Protein AF-A0AA88YFX1-F1 (afdb_monomer)

InterPro domains:
  IPR001715 Calponin homology domain [PF00307] (26-74)
  IPR001715 Calponin homology domain [PF00307] (91-192)
  IPR001715 Calponin homology domain [PS50021] (1-75)
  IPR001715 Calponin homology domain [PS50021] (88-196)
  IPR001715 Calponin homology domain [SM00033] (90-194)
  IPR036872 CH domain superfamily [G3DSA:1.10.418.10] (5-79)
  IPR036872 CH domain superfamily [G3DSA:1.10.418.10] (80-193)
  IPR036872 CH domain superfamily [SSF47576] (25-192)
  IPR039959 Fimbrin/Plastin [PTHR19961] (21-200)

Radius of gyration: 24.98 Å; Cα contacts (8 Å, |Δi|>4): 213; chains: 1; bounding box: 49×77×66 Å

Organism: Pinctada imbricata (NCBI:txid66713)

Structure (mmCIF, N/CA/C/O backbone):
data_AF-A0AA88YFX1-F1
#
_entry.id   AF-A0AA88YFX1-F1
#
loop_
_atom_site.group_PDB
_atom_site.id
_atom_site.type_symbol
_atom_site.label_atom_id
_atom_site.label_alt_id
_atom_site.label_comp_id
_atom_site.label_asym_id
_atom_site.label_entity_id
_atom_site.label_seq_id
_atom_site.pdbx_PDB_ins_code
_atom_site.Cartn_x
_atom_site.Cartn_y
_atom_site.Cartn_z
_atom_site.occupancy
_atom_site.B_iso_or_equiv
_atom_site.auth_seq_id
_atom_site.auth_comp_id
_atom_site.auth_asym_id
_atom_site.auth_atom_id
_atom_site.pdbx_PDB_model_num
ATOM 1 N N . MET A 1 1 ? 2.192 -64.267 -23.626 1.00 27.28 1 MET A N 1
ATOM 2 C CA . MET A 1 1 ? 3.666 -64.327 -23.764 1.00 27.28 1 MET A CA 1
ATOM 3 C C . MET A 1 1 ? 4.033 -63.807 -25.154 1.00 27.28 1 MET A C 1
ATOM 5 O O . MET A 1 1 ? 3.262 -64.052 -26.071 1.00 27.28 1 MET A O 1
ATOM 9 N N . PRO A 1 2 ? 5.076 -62.974 -25.271 1.00 38.72 2 PRO A N 1
ATOM 10 C CA . PRO A 1 2 ? 5.065 -61.702 -26.011 1.00 38.72 2 PRO A CA 1
ATOM 11 C C . PRO A 1 2 ? 5.736 -61.790 -27.393 1.00 38.72 2 PRO A C 1
ATOM 13 O O . PRO A 1 2 ? 6.403 -62.785 -27.663 1.00 38.72 2 PRO A O 1
ATOM 16 N N . LYS A 1 3 ? 5.640 -60.724 -28.210 1.00 33.94 3 LYS A N 1
ATOM 17 C CA . LYS A 1 3 ? 6.803 -60.074 -28.863 1.00 33.94 3 LYS A CA 1
ATOM 18 C C . LYS A 1 3 ? 6.419 -58.833 -29.692 1.00 33.94 3 LYS A C 1
ATOM 20 O O . LYS A 1 3 ? 5.721 -58.915 -30.690 1.00 33.94 3 LYS A O 1
ATOM 25 N N . HIS A 1 4 ? 6.957 -57.714 -29.213 1.00 34.50 4 HIS A N 1
ATOM 26 C CA . HIS A 1 4 ? 7.489 -56.551 -29.925 1.00 34.50 4 HIS A CA 1
ATOM 27 C C . HIS A 1 4 ? 6.632 -55.746 -30.913 1.00 34.50 4 HIS A C 1
ATOM 29 O O . HIS A 1 4 ? 6.518 -56.030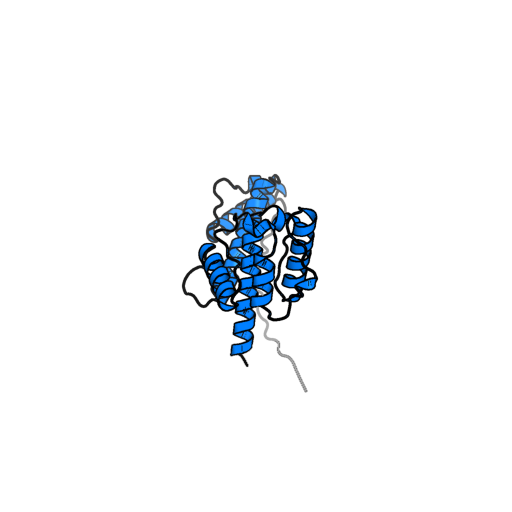 -32.099 1.00 34.50 4 HIS A O 1
ATOM 35 N N . CYS A 1 5 ? 6.192 -54.605 -30.379 1.00 35.34 5 CYS A N 1
ATOM 36 C CA . CYS A 1 5 ? 6.044 -53.333 -31.067 1.00 35.34 5 CYS A CA 1
ATOM 37 C C . CYS A 1 5 ? 7.408 -52.854 -31.606 1.00 35.34 5 CYS A C 1
ATOM 39 O O . CYS A 1 5 ? 8.279 -52.474 -30.826 1.00 35.34 5 CYS A O 1
ATOM 41 N N . GLU A 1 6 ? 7.568 -52.838 -32.928 1.00 33.62 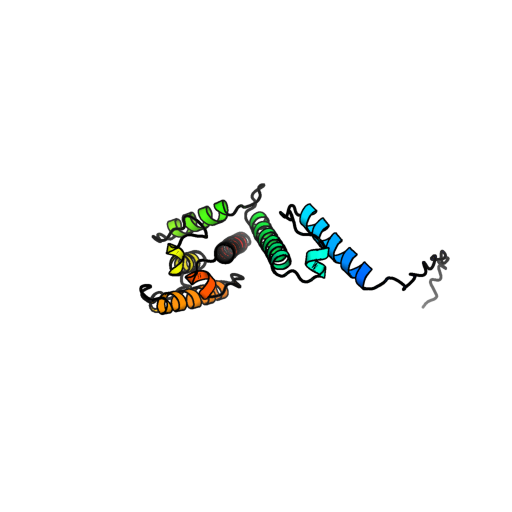6 GLU A N 1
ATOM 42 C CA . GLU A 1 6 ? 8.573 -52.037 -33.633 1.00 33.62 6 GLU A CA 1
ATOM 43 C C . GLU A 1 6 ? 7.881 -51.298 -34.783 1.00 33.62 6 GLU A C 1
ATOM 45 O O . GLU A 1 6 ? 7.814 -51.773 -35.912 1.00 33.62 6 GLU A O 1
ATOM 50 N N . THR A 1 7 ? 7.336 -50.111 -34.508 1.00 39.34 7 THR A N 1
ATOM 51 C CA . THR A 1 7 ? 7.030 -49.148 -35.576 1.00 39.34 7 THR A CA 1
ATOM 52 C C . THR A 1 7 ? 8.144 -48.113 -35.611 1.00 39.34 7 THR A C 1
ATOM 54 O O . THR A 1 7 ? 8.193 -47.171 -34.820 1.00 39.34 7 THR A O 1
ATOM 57 N N . ARG A 1 8 ? 9.073 -48.348 -36.537 1.00 30.69 8 ARG A N 1
ATOM 58 C CA . ARG A 1 8 ? 10.201 -47.500 -36.919 1.00 30.69 8 ARG A CA 1
ATOM 59 C C . ARG A 1 8 ? 9.681 -46.122 -37.365 1.00 30.69 8 ARG A C 1
ATOM 61 O O . ARG A 1 8 ? 9.301 -45.947 -38.518 1.00 30.69 8 ARG A O 1
ATOM 68 N N . ARG A 1 9 ? 9.657 -45.132 -36.462 1.00 34.47 9 ARG A N 1
ATOM 69 C CA . ARG A 1 9 ? 9.513 -43.714 -36.838 1.00 34.47 9 ARG A CA 1
ATOM 70 C C . ARG A 1 9 ? 10.828 -43.247 -37.458 1.00 34.47 9 ARG A C 1
ATOM 72 O O . ARG A 1 9 ? 11.862 -43.215 -36.797 1.00 34.47 9 ARG A O 1
ATOM 79 N N . SER A 1 10 ? 10.769 -42.912 -38.739 1.00 34.22 10 SER A N 1
ATOM 80 C CA . SER A 1 10 ? 11.815 -42.215 -39.479 1.00 34.22 10 SER A CA 1
ATOM 81 C C . SER A 1 10 ? 12.204 -40.925 -38.755 1.00 34.22 10 SER A C 1
ATOM 83 O O . SER A 1 10 ? 11.361 -40.056 -38.529 1.00 34.22 10 SER A O 1
ATOM 85 N N . MET A 1 11 ? 13.482 -40.811 -38.397 1.00 31.98 11 MET A N 1
ATOM 86 C CA . MET A 1 11 ? 14.084 -39.575 -37.909 1.00 31.98 11 MET A CA 1
ATOM 87 C C . MET A 1 11 ? 14.014 -38.529 -39.027 1.00 31.98 11 MET A C 1
ATOM 89 O O . MET A 1 11 ? 14.737 -38.639 -40.015 1.00 31.98 11 MET A O 1
ATOM 93 N N . SER A 1 12 ? 13.159 -37.513 -38.888 1.00 38.59 12 SER A N 1
ATOM 94 C CA . SER A 1 12 ? 13.347 -36.284 -39.655 1.00 38.59 12 SER A CA 1
ATOM 95 C C . SER A 1 12 ? 14.558 -35.575 -39.067 1.00 38.59 12 SER A C 1
ATOM 97 O O . SER A 1 12 ? 14.568 -35.217 -37.888 1.00 38.59 12 SER A O 1
ATOM 99 N N . SER A 1 13 ? 15.580 -35.422 -39.899 1.00 35.28 13 SER A N 1
ATOM 100 C CA . SER A 1 13 ? 16.776 -34.616 -39.698 1.00 35.28 13 SER A CA 1
ATOM 101 C C . SER A 1 13 ? 16.453 -33.286 -39.017 1.00 35.28 13 SER A C 1
ATOM 103 O O . SER A 1 13 ? 16.036 -32.326 -39.663 1.00 35.28 13 SER A O 1
ATOM 105 N N . GLY A 1 14 ? 16.648 -33.233 -37.699 1.00 34.72 14 GLY A N 1
ATOM 106 C CA . GLY A 1 14 ? 16.705 -31.980 -36.970 1.00 34.72 14 GLY A CA 1
ATOM 107 C C . GLY A 1 14 ? 17.933 -31.227 -37.450 1.00 34.72 14 GLY A C 1
ATOM 108 O O . GLY A 1 14 ? 19.063 -31.655 -37.207 1.00 34.72 14 GLY A O 1
ATOM 109 N N . THR A 1 15 ? 17.712 -30.125 -38.158 1.00 33.94 15 THR A N 1
ATOM 110 C CA . THR A 1 15 ? 18.734 -29.126 -38.437 1.00 33.94 15 THR A CA 1
ATOM 111 C C . THR A 1 15 ? 19.324 -28.717 -37.094 1.00 33.94 15 THR A C 1
ATOM 113 O O . THR A 1 15 ? 18.683 -28.013 -36.314 1.00 33.94 15 THR A O 1
ATOM 116 N N . LYS A 1 16 ? 20.530 -29.202 -36.780 1.00 39.84 16 LYS A N 1
ATOM 117 C CA . LYS A 1 16 ? 21.325 -28.666 -35.680 1.00 39.84 16 LYS A CA 1
ATOM 118 C C . LYS A 1 16 ? 21.637 -27.223 -36.060 1.00 39.84 16 LYS A C 1
ATOM 120 O O . LYS A 1 16 ? 22.621 -26.968 -36.746 1.00 39.84 16 LYS A O 1
ATOM 125 N N . GLN A 1 17 ? 20.781 -26.283 -35.663 1.00 39.06 17 GLN A N 1
ATOM 126 C CA . GLN A 1 17 ? 21.186 -24.890 -35.580 1.00 39.06 17 GLN A CA 1
ATOM 127 C C . GLN A 1 17 ? 22.294 -24.851 -34.535 1.00 39.06 17 GLN A C 1
ATOM 129 O O . GLN A 1 17 ? 22.068 -24.937 -33.330 1.00 39.06 17 GLN A O 1
ATOM 134 N N . SER A 1 18 ? 23.524 -24.821 -35.033 1.00 37.69 18 SER A N 1
ATOM 135 C CA . SER A 1 18 ? 24.701 -24.458 -34.273 1.00 37.69 18 SER A CA 1
ATOM 136 C C . SER A 1 18 ? 24.455 -23.065 -33.701 1.00 37.69 18 SER A C 1
ATOM 138 O O . SER A 1 18 ? 24.571 -22.068 -34.412 1.00 37.69 18 SER A O 1
ATOM 140 N N . ILE A 1 19 ? 24.068 -22.993 -32.428 1.00 51.47 19 ILE A N 1
ATOM 141 C CA . ILE A 1 19 ? 24.055 -21.737 -31.685 1.00 51.47 19 ILE A CA 1
ATOM 142 C C . ILE A 1 19 ? 25.518 -21.308 -31.586 1.00 51.47 19 ILE A C 1
ATOM 144 O O . ILE A 1 19 ? 26.297 -21.874 -30.818 1.00 51.47 19 ILE A O 1
ATOM 148 N N . SER A 1 20 ? 25.896 -20.351 -32.429 1.00 45.06 20 SER A N 1
ATOM 149 C CA . SER A 1 20 ? 27.166 -19.640 -32.358 1.00 45.06 20 SER A CA 1
ATOM 150 C C . SER A 1 20 ? 27.259 -18.958 -30.994 1.00 45.06 20 SER A C 1
ATOM 152 O O . SER A 1 20 ? 26.734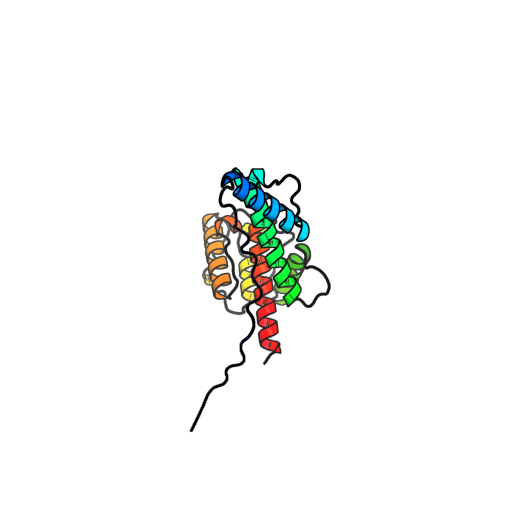 -17.862 -30.807 1.00 45.06 20 SER A O 1
ATOM 154 N N . LYS A 1 21 ? 27.916 -19.604 -30.026 1.00 57.72 21 LYS A N 1
ATOM 155 C CA . LYS A 1 21 ? 28.297 -18.987 -28.751 1.00 57.72 21 LYS A CA 1
ATOM 156 C C . LYS A 1 21 ? 29.477 -18.045 -28.988 1.00 57.72 21 LYS A C 1
ATOM 158 O O . LYS A 1 21 ? 30.613 -18.375 -28.672 1.00 57.72 21 LYS A O 1
ATOM 163 N N . ASN A 1 22 ? 29.203 -16.901 -29.601 1.00 57.81 22 ASN A N 1
ATOM 164 C CA . ASN A 1 22 ? 30.130 -15.774 -29.635 1.00 57.81 22 ASN A CA 1
ATOM 165 C C . ASN A 1 22 ? 29.358 -14.454 -29.555 1.00 57.81 22 ASN A C 1
ATOM 167 O O . ASN A 1 22 ? 29.504 -13.558 -30.384 1.00 57.81 22 ASN A O 1
ATOM 171 N N . THR A 1 23 ? 28.453 -14.369 -28.590 1.00 62.56 23 THR A N 1
ATOM 172 C CA . THR A 1 23 ? 27.783 -13.130 -28.215 1.00 62.56 23 THR A CA 1
ATOM 173 C C . THR A 1 23 ? 28.547 -12.518 -27.051 1.00 62.56 23 THR A C 1
ATOM 175 O O . THR A 1 23 ? 28.790 -13.166 -26.037 1.00 62.56 23 THR A O 1
ATOM 178 N N . ASN A 1 24 ? 28.975 -11.265 -27.216 1.00 81.62 24 ASN A N 1
ATOM 179 C CA . ASN A 1 24 ? 29.567 -10.494 -26.130 1.00 81.62 24 ASN A CA 1
ATOM 180 C C . ASN A 1 24 ? 28.544 -10.433 -24.972 1.00 81.62 24 ASN A C 1
ATOM 182 O O . ASN A 1 24 ? 27.422 -9.978 -25.217 1.00 81.62 24 ASN A O 1
ATOM 186 N N . PRO A 1 25 ? 28.890 -10.865 -23.744 1.00 83.25 25 PRO A N 1
ATOM 187 C CA . PRO A 1 25 ? 27.953 -10.916 -22.617 1.00 83.25 25 PRO A CA 1
ATOM 188 C C . PRO A 1 25 ? 27.297 -9.559 -22.331 1.00 83.25 25 PRO A C 1
ATOM 190 O O . PRO A 1 25 ? 26.127 -9.504 -21.965 1.00 83.25 25 PRO A O 1
ATOM 193 N N . VAL A 1 26 ? 27.999 -8.452 -22.594 1.00 86.25 26 VAL A N 1
ATOM 194 C CA . VAL A 1 26 ? 27.450 -7.094 -22.455 1.00 86.25 26 VAL A CA 1
ATOM 195 C C . VAL A 1 26 ? 26.275 -6.867 -23.411 1.00 86.25 26 VAL A C 1
ATOM 197 O O . VAL A 1 26 ? 25.256 -6.302 -23.028 1.00 86.25 26 VAL A O 1
ATOM 200 N N . VAL A 1 27 ? 26.366 -7.365 -24.647 1.00 88.75 27 VAL A N 1
ATOM 201 C CA . VAL A 1 27 ? 25.297 -7.225 -25.650 1.00 88.75 27 VAL A CA 1
ATOM 202 C C . VAL A 1 27 ? 24.051 -8.017 -25.245 1.00 88.75 27 VAL A C 1
ATOM 204 O O . VAL A 1 27 ? 22.933 -7.579 -25.511 1.00 88.75 27 VAL A O 1
ATOM 207 N N . GLU A 1 28 ? 24.218 -9.172 -24.599 1.00 92.25 28 GLU A N 1
ATOM 208 C CA . GLU A 1 28 ? 23.091 -9.960 -24.084 1.00 92.25 28 GLU A CA 1
ATOM 209 C C . GLU A 1 28 ? 22.400 -9.261 -22.910 1.00 9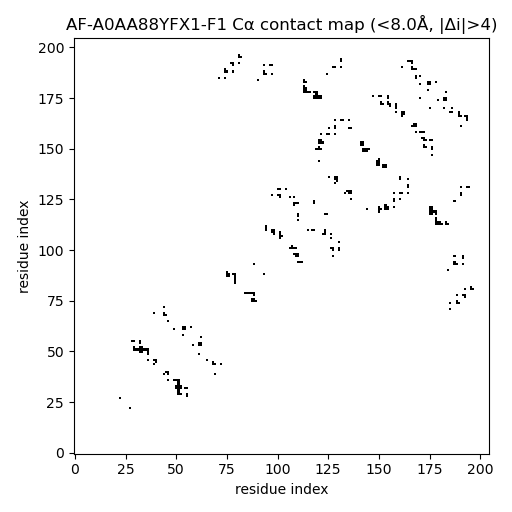2.25 28 GLU A C 1
ATOM 211 O O . GLU A 1 28 ? 21.172 -9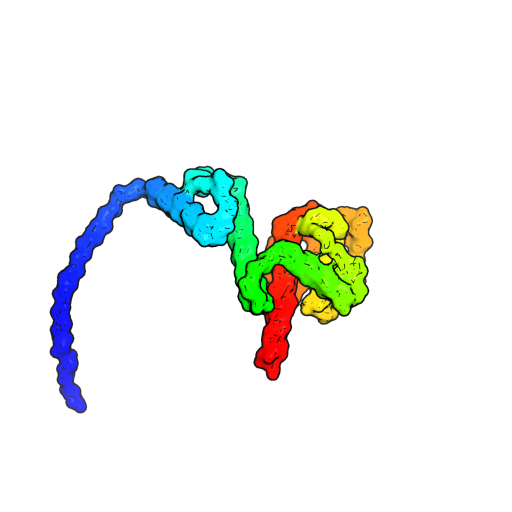.199 -22.877 1.00 92.25 28 GLU A O 1
ATOM 216 N N . ILE A 1 29 ? 23.172 -8.666 -21.997 1.00 93.25 29 ILE A N 1
ATOM 217 C CA . ILE A 1 29 ? 22.632 -7.903 -20.865 1.00 93.25 29 ILE A CA 1
ATOM 218 C C . ILE A 1 29 ? 21.802 -6.715 -21.364 1.00 93.25 29 ILE A C 1
ATOM 220 O O . ILE A 1 29 ? 20.646 -6.582 -20.968 1.00 93.25 29 ILE A O 1
ATOM 224 N N . VAL A 1 30 ? 22.327 -5.915 -22.301 1.00 92.81 30 VAL A N 1
ATOM 225 C CA . VAL A 1 30 ? 21.588 -4.779 -22.888 1.00 92.81 30 VAL A CA 1
ATOM 226 C C . VAL A 1 30 ? 20.266 -5.234 -23.510 1.00 92.81 30 VAL A C 1
ATOM 228 O O . VAL A 1 30 ? 19.232 -4.596 -23.309 1.00 92.81 30 VAL A O 1
ATOM 231 N N . LYS A 1 31 ? 20.270 -6.350 -24.251 1.00 94.94 31 LYS A N 1
ATOM 232 C CA . LYS A 1 31 ? 19.048 -6.906 -24.853 1.00 94.94 31 LYS A CA 1
ATOM 233 C C . LYS A 1 31 ? 18.022 -7.296 -23.792 1.00 94.94 31 LYS A C 1
ATOM 235 O O . LYS A 1 31 ? 16.852 -6.958 -23.946 1.00 94.94 31 LYS A O 1
ATOM 240 N N . ASN A 1 32 ? 18.455 -7.949 -22.715 1.00 96.38 32 ASN A N 1
ATOM 241 C CA . ASN A 1 32 ? 17.575 -8.332 -21.612 1.00 96.38 32 ASN A CA 1
ATOM 242 C C . ASN A 1 32 ? 16.974 -7.103 -20.918 1.00 96.38 32 ASN A C 1
ATOM 244 O O . ASN A 1 32 ? 15.774 -7.075 -20.647 1.00 96.38 32 ASN A O 1
ATOM 248 N N . CYS A 1 33 ? 17.781 -6.070 -20.673 1.00 96.12 33 CYS A N 1
ATOM 249 C CA . CYS A 1 33 ? 17.320 -4.835 -20.047 1.00 96.12 33 CYS A CA 1
ATOM 250 C C . CYS A 1 33 ? 16.330 -4.070 -20.938 1.00 96.12 33 CYS A C 1
ATOM 252 O O . CYS A 1 33 ? 15.291 -3.628 -20.454 1.00 96.12 33 CYS A O 1
ATOM 254 N N . ASN A 1 34 ? 16.594 -3.965 -22.244 1.00 95.56 34 ASN A N 1
ATOM 255 C CA . ASN A 1 34 ? 15.656 -3.349 -23.188 1.00 95.56 34 ASN A CA 1
ATOM 256 C C . ASN A 1 34 ? 14.335 -4.123 -23.263 1.00 95.56 34 ASN A C 1
ATOM 258 O O . ASN A 1 34 ? 13.265 -3.519 -23.230 1.00 95.56 34 ASN A O 1
ATOM 262 N N . TYR A 1 35 ? 14.404 -5.456 -23.296 1.00 96.38 35 TYR A N 1
ATOM 263 C CA . TYR A 1 35 ? 13.213 -6.299 -23.301 1.00 96.38 35 TYR A CA 1
ATOM 264 C C . TYR A 1 35 ? 12.401 -6.163 -22.003 1.00 96.38 35 TYR A C 1
ATOM 266 O O . TYR A 1 35 ? 11.174 -6.132 -22.035 1.00 96.38 35 TYR A O 1
ATOM 274 N N . CYS A 1 36 ? 13.064 -5.999 -20.854 1.00 94.88 36 CYS A N 1
ATOM 275 C CA . CYS A 1 36 ? 12.397 -5.711 -19.583 1.00 94.88 36 CYS A CA 1
ATOM 276 C C . CYS A 1 36 ? 11.576 -4.409 -19.638 1.00 94.88 36 CYS A C 1
ATOM 278 O O . CYS A 1 36 ? 10.419 -4.396 -19.209 1.00 94.88 36 CYS A O 1
ATOM 280 N N . VAL A 1 37 ? 12.138 -3.338 -20.210 1.00 94.19 37 VAL A N 1
ATOM 281 C CA . VAL A 1 37 ? 11.431 -2.058 -20.397 1.00 94.19 37 VAL A CA 1
ATOM 282 C C . VAL A 1 37 ? 10.248 -2.219 -21.356 1.00 94.19 37 VAL A C 1
ATOM 284 O O . VAL A 1 37 ? 9.152 -1.751 -21.051 1.00 94.19 37 VAL A O 1
ATOM 287 N N . GLU A 1 38 ? 10.425 -2.939 -22.467 1.00 94.44 38 GLU A N 1
ATOM 288 C CA . GLU A 1 38 ? 9.350 -3.209 -23.432 1.00 94.44 38 GLU A CA 1
ATOM 289 C C . GLU A 1 38 ? 8.158 -3.933 -22.783 1.00 94.44 38 GLU A C 1
ATOM 291 O O . GLU A 1 38 ? 7.008 -3.511 -22.938 1.00 94.44 38 GLU A O 1
ATOM 296 N N . LEU A 1 39 ? 8.423 -4.978 -21.991 1.00 95.06 39 LEU A N 1
ATOM 297 C CA . LEU A 1 39 ? 7.386 -5.697 -21.246 1.00 95.06 39 LEU A CA 1
ATOM 298 C C . LEU A 1 39 ? 6.656 -4.784 -20.256 1.00 95.06 39 LEU A C 1
ATOM 300 O O . LEU A 1 39 ? 5.432 -4.845 -20.136 1.00 95.06 39 LEU A O 1
ATOM 304 N N . GLY A 1 40 ? 7.380 -3.907 -19.561 1.00 93.12 40 GLY A N 1
ATOM 305 C CA . GLY A 1 40 ? 6.755 -2.947 -18.659 1.00 93.12 40 GLY A CA 1
ATOM 306 C C . GLY A 1 40 ? 5.847 -1.948 -19.391 1.00 93.12 40 GLY A C 1
ATOM 307 O O . GLY A 1 40 ? 4.762 -1.638 -18.898 1.00 93.12 40 GLY A O 1
ATOM 308 N N . SER A 1 41 ? 6.206 -1.515 -20.605 1.00 91.94 41 SER A N 1
ATOM 309 C CA . SER A 1 41 ? 5.319 -0.699 -21.446 1.00 91.94 41 SER A CA 1
ATOM 310 C C . SER A 1 41 ? 4.051 -1.453 -21.862 1.00 91.94 41 SER A C 1
ATOM 312 O O . SER A 1 41 ? 2.961 -0.882 -21.817 1.00 91.94 41 SER A O 1
ATOM 314 N N . GLN A 1 42 ? 4.150 -2.745 -22.197 1.00 92.44 42 GLN A N 1
ATOM 315 C CA . GLN A 1 42 ? 2.982 -3.586 -22.506 1.00 92.44 42 GLN A CA 1
ATOM 316 C C . GLN A 1 42 ? 2.045 -3.754 -21.297 1.00 92.44 42 GLN A C 1
ATOM 318 O O . GLN A 1 42 ? 0.824 -3.800 -21.451 1.00 92.44 42 GLN A O 1
ATOM 323 N N . LEU A 1 43 ? 2.603 -3.765 -20.082 1.00 90.19 43 LEU A N 1
ATOM 324 C CA . LEU A 1 43 ? 1.857 -3.751 -18.819 1.00 90.19 43 LEU A CA 1
ATOM 325 C C . LEU A 1 43 ? 1.280 -2.370 -18.456 1.00 90.19 43 LEU A C 1
ATOM 327 O O . LEU A 1 43 ? 0.698 -2.221 -17.381 1.00 90.19 43 LEU A O 1
ATOM 331 N N . LYS A 1 44 ? 1.407 -1.370 -19.341 1.00 89.31 44 LYS A N 1
ATOM 332 C CA . LYS A 1 44 ? 0.970 0.021 -19.134 1.00 89.31 44 LYS A CA 1
ATOM 333 C C . LYS A 1 44 ? 1.643 0.695 -17.931 1.00 89.31 44 LYS A C 1
ATOM 335 O O . LYS A 1 44 ? 1.044 1.562 -17.296 1.00 89.31 44 LYS A O 1
ATOM 340 N N . LEU A 1 45 ? 2.877 0.301 -17.609 1.00 92.06 45 LEU A N 1
ATOM 341 C CA . LEU A 1 45 ? 3.692 1.014 -16.628 1.00 92.06 45 LEU A CA 1
ATOM 342 C C . LEU A 1 45 ? 4.174 2.345 -17.224 1.00 92.06 45 LEU A C 1
ATOM 344 O O . LEU A 1 45 ? 4.473 2.446 -18.417 1.00 92.06 45 LEU A O 1
ATOM 348 N N . THR A 1 46 ? 4.290 3.369 -16.385 1.00 90.50 46 THR A N 1
ATOM 349 C CA . THR A 1 46 ? 4.803 4.687 -16.765 1.00 90.50 46 THR A CA 1
ATOM 350 C C . THR A 1 46 ? 6.330 4.658 -16.744 1.00 90.50 46 THR A C 1
ATOM 352 O O . THR A 1 46 ? 6.965 4.998 -15.746 1.00 90.50 46 THR A O 1
ATOM 355 N N . LEU A 1 47 ? 6.932 4.239 -17.858 1.00 89.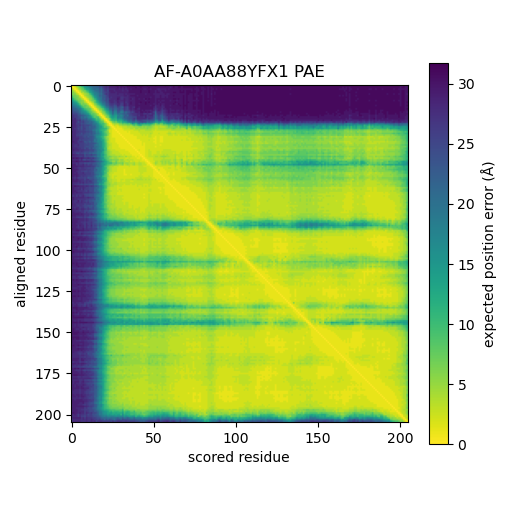12 47 LEU A N 1
ATOM 356 C CA . LEU A 1 47 ? 8.389 4.101 -18.017 1.00 89.12 47 LEU A CA 1
ATOM 357 C C . LEU A 1 47 ? 9.036 5.265 -18.784 1.00 89.12 47 LEU A C 1
ATOM 359 O O . LEU A 1 47 ? 10.087 5.105 -19.400 1.00 89.12 47 LEU A O 1
ATOM 363 N N . VAL A 1 48 ? 8.407 6.443 -18.776 1.00 84.12 48 VAL A N 1
ATOM 364 C CA . VAL A 1 48 ? 8.966 7.632 -19.434 1.00 84.12 48 VAL A CA 1
ATOM 365 C C . VAL A 1 48 ? 10.307 7.976 -18.784 1.00 84.12 48 VAL A C 1
ATOM 367 O O . VAL A 1 48 ? 10.361 8.242 -17.586 1.00 84.12 48 VAL A O 1
ATOM 370 N N . GLY A 1 49 ? 11.378 7.961 -19.579 1.00 86.12 49 GLY A N 1
ATOM 371 C CA . GLY A 1 49 ? 12.737 8.253 -19.115 1.00 86.12 49 GLY A CA 1
ATOM 372 C C . GLY A 1 49 ? 13.468 7.088 -18.439 1.00 86.12 49 GLY A C 1
ATOM 373 O O . GLY A 1 49 ? 14.518 7.323 -17.854 1.00 86.12 49 GLY A O 1
ATOM 374 N N . ILE A 1 50 ? 12.941 5.856 -18.506 1.00 91.06 50 ILE A N 1
ATOM 375 C CA . ILE A 1 50 ? 13.650 4.642 -18.072 1.00 91.06 50 ILE A CA 1
ATOM 376 C C . ILE A 1 50 ? 14.037 3.834 -19.312 1.00 91.06 50 ILE A C 1
ATOM 378 O O . ILE A 1 50 ? 13.172 3.368 -20.055 1.00 91.06 50 ILE A O 1
ATOM 382 N N . HIS A 1 51 ? 15.335 3.633 -19.519 1.00 92.75 51 HIS A N 1
ATOM 383 C CA . HIS A 1 51 ? 15.885 2.870 -20.635 1.00 92.75 51 HIS A CA 1
ATOM 384 C C . HIS A 1 51 ? 16.586 1.596 -20.150 1.00 92.75 51 HIS A C 1
ATOM 386 O O . HIS A 1 51 ? 16.952 1.463 -18.983 1.00 92.75 51 HIS A O 1
ATOM 392 N N . GLY A 1 52 ? 16.818 0.635 -21.052 1.00 92.88 52 GLY A N 1
ATOM 393 C CA . GLY A 1 52 ? 17.551 -0.583 -20.691 1.00 92.88 52 GLY A CA 1
ATOM 394 C C . GLY A 1 52 ? 18.989 -0.299 -20.242 1.00 92.88 52 GLY A C 1
ATOM 395 O O . GLY A 1 52 ? 19.515 -1.016 -19.395 1.00 92.88 52 GLY A O 1
ATOM 396 N N . GLN A 1 53 ? 19.592 0.786 -20.737 1.00 93.12 53 GLN A N 1
ATOM 397 C CA . GLN A 1 53 ? 20.903 1.258 -20.291 1.00 93.12 53 GLN A CA 1
ATOM 398 C C . GLN A 1 53 ? 20.902 1.615 -18.796 1.00 93.12 53 GLN A C 1
ATOM 400 O O . GLN A 1 53 ? 21.804 1.200 -18.081 1.00 93.12 53 GLN A O 1
ATOM 405 N N . ASP A 1 54 ? 19.857 2.286 -18.299 1.00 93.62 54 ASP A N 1
ATOM 406 C CA . ASP A 1 54 ? 19.743 2.649 -16.881 1.00 93.62 54 ASP A CA 1
ATOM 407 C C . ASP A 1 54 ? 19.716 1.422 -15.966 1.00 93.62 54 ASP A C 1
ATOM 409 O O . ASP A 1 54 ? 20.278 1.434 -14.873 1.00 93.62 54 ASP A O 1
ATOM 413 N N . ILE A 1 55 ? 19.064 0.348 -16.418 1.00 94.44 55 ILE A N 1
ATOM 414 C CA . ILE A 1 55 ? 18.999 -0.918 -15.682 1.00 94.44 55 ILE A CA 1
ATOM 415 C C . ILE A 1 55 ? 20.362 -1.613 -15.711 1.00 94.44 55 ILE A C 1
ATOM 417 O O . ILE A 1 55 ? 20.813 -2.109 -14.681 1.00 94.44 55 ILE A O 1
ATOM 421 N N . MET A 1 56 ? 21.019 -1.648 -16.875 1.00 94.12 56 MET A N 1
ATOM 422 C CA . MET A 1 56 ? 22.342 -2.258 -17.016 1.00 94.12 56 MET A CA 1
ATOM 423 C C . MET A 1 56 ? 23.393 -1.541 -16.163 1.00 94.12 56 MET A C 1
ATOM 425 O O . MET A 1 56 ? 24.195 -2.203 -15.509 1.00 94.12 56 MET A O 1
ATOM 429 N N . ASP A 1 57 ? 23.368 -0.209 -16.149 1.00 94.69 57 ASP A N 1
ATOM 430 C CA . ASP A 1 57 ? 24.327 0.622 -15.417 1.00 94.69 57 ASP A CA 1
ATOM 431 C C . ASP A 1 57 ? 24.047 0.659 -13.906 1.00 94.69 57 ASP A C 1
ATOM 433 O O . ASP A 1 57 ? 24.805 1.264 -13.148 1.00 94.69 57 ASP A O 1
ATOM 437 N N . GLY A 1 58 ? 22.973 0.010 -13.444 1.00 94.69 58 GLY A N 1
ATOM 438 C CA . GLY A 1 58 ? 22.634 -0.046 -12.027 1.00 94.69 58 GLY A CA 1
ATOM 439 C C . GLY A 1 58 ? 22.091 1.275 -11.481 1.00 94.69 58 GLY A C 1
ATOM 440 O O . GLY A 1 58 ? 22.303 1.578 -10.309 1.00 94.69 58 GLY A O 1
ATOM 441 N N . ASN A 1 59 ? 21.395 2.074 -12.296 1.00 95.44 59 ASN A N 1
ATOM 442 C CA . ASN A 1 59 ? 20.779 3.317 -11.836 1.00 95.44 59 ASN A CA 1
ATOM 443 C C . ASN A 1 59 ? 19.679 3.015 -10.804 1.00 95.44 59 ASN A C 1
ATOM 445 O O . ASN A 1 59 ? 18.554 2.642 -11.149 1.00 95.44 59 ASN A O 1
ATOM 449 N N . GLU A 1 60 ? 20.012 3.198 -9.527 1.00 95.81 60 GLU A N 1
ATOM 450 C CA . GLU A 1 60 ? 19.157 2.832 -8.396 1.00 95.81 60 GLU A CA 1
ATOM 451 C C . GLU A 1 60 ? 17.781 3.505 -8.446 1.00 95.81 60 GLU A C 1
ATOM 453 O O . GLU A 1 60 ? 16.773 2.861 -8.163 1.00 95.81 60 GLU A O 1
ATOM 458 N N . SER A 1 61 ? 17.715 4.777 -8.853 1.00 93.50 61 SER A N 1
ATOM 459 C CA . SER A 1 61 ? 16.458 5.533 -8.937 1.00 93.50 61 SER A CA 1
ATOM 460 C C . SER A 1 61 ? 15.510 4.931 -9.976 1.00 93.50 61 SER A C 1
ATOM 462 O O . SER A 1 61 ? 14.329 4.689 -9.702 1.00 93.50 61 SER A O 1
ATOM 464 N N . ASN A 1 62 ? 16.042 4.619 -11.159 1.00 93.50 62 ASN A N 1
ATOM 465 C CA . ASN A 1 62 ? 15.269 4.047 -12.257 1.00 93.50 62 ASN A CA 1
ATOM 466 C C . ASN A 1 62 ? 14.841 2.607 -11.954 1.00 93.50 62 ASN A C 1
ATOM 468 O O . ASN A 1 62 ? 13.676 2.254 -12.156 1.00 93.50 62 ASN A O 1
ATOM 472 N N . ILE A 1 63 ? 15.739 1.801 -11.381 1.00 95.00 63 ILE A N 1
ATOM 473 C CA . ILE A 1 63 ? 15.430 0.434 -10.945 1.00 95.00 63 ILE A CA 1
ATOM 474 C C . ILE A 1 63 ? 14.354 0.450 -9.854 1.00 95.00 63 ILE A C 1
ATOM 476 O O . ILE A 1 63 ? 13.367 -0.280 -9.953 1.00 95.00 63 ILE A O 1
ATOM 480 N N . LEU A 1 64 ? 14.479 1.314 -8.843 1.00 93.44 64 LEU A N 1
ATOM 481 C CA . LEU A 1 64 ? 13.501 1.418 -7.760 1.00 93.44 64 LEU A CA 1
ATOM 482 C C . LEU A 1 64 ? 12.132 1.892 -8.269 1.00 93.44 64 LEU A C 1
ATOM 484 O O . LEU A 1 64 ? 11.099 1.391 -7.818 1.00 93.44 64 LEU A O 1
ATOM 488 N N . SER A 1 65 ? 12.108 2.823 -9.227 1.00 93.31 65 SER A N 1
ATOM 489 C CA . SER A 1 65 ? 10.876 3.255 -9.893 1.00 93.31 65 SER A CA 1
ATOM 490 C C . SER A 1 65 ? 10.195 2.094 -10.622 1.00 93.31 65 SER A C 1
ATOM 492 O O . SER A 1 65 ? 9.000 1.865 -10.422 1.00 93.31 65 SER A O 1
ATOM 494 N N . LEU A 1 66 ? 10.950 1.314 -11.403 1.00 93.81 66 LEU A N 1
ATOM 495 C CA . LEU A 1 66 ? 10.434 0.149 -12.124 1.00 93.81 66 LEU A CA 1
ATOM 496 C C . LEU A 1 66 ? 9.889 -0.923 -11.167 1.00 93.81 66 LEU A C 1
ATOM 498 O O . LEU A 1 66 ? 8.761 -1.389 -11.335 1.00 93.81 66 LEU A O 1
ATOM 502 N N . VAL A 1 67 ? 10.657 -1.283 -10.134 1.00 94.38 67 VAL A N 1
ATOM 503 C CA . VAL A 1 67 ? 10.263 -2.295 -9.141 1.00 94.38 67 VAL A CA 1
ATOM 504 C C . VAL A 1 67 ? 9.002 -1.867 -8.389 1.00 94.38 67 VAL A C 1
ATOM 506 O O . VAL A 1 67 ? 8.084 -2.671 -8.222 1.00 94.38 67 VAL A O 1
ATOM 509 N N . TRP A 1 68 ? 8.904 -0.596 -7.990 1.00 93.31 68 TRP A N 1
ATOM 510 C CA . TRP A 1 68 ? 7.694 -0.058 -7.366 1.00 93.31 68 TRP A CA 1
ATOM 511 C C . TRP A 1 68 ? 6.475 -0.174 -8.286 1.00 93.31 68 TRP A C 1
ATOM 513 O O . TRP A 1 68 ? 5.410 -0.620 -7.856 1.00 93.31 68 TRP A O 1
ATOM 523 N N . GLN A 1 69 ? 6.618 0.208 -9.554 1.00 94.19 69 GLN A N 1
ATOM 524 C CA . GLN A 1 69 ? 5.516 0.147 -10.509 1.00 94.19 69 GLN A CA 1
ATOM 525 C C . GLN A 1 69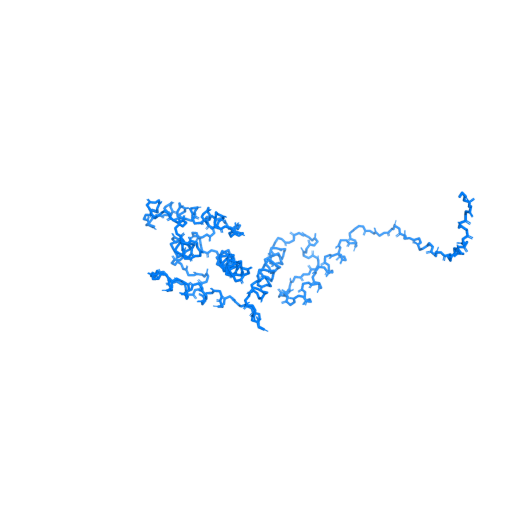 ? 5.038 -1.290 -10.741 1.00 94.19 69 GLN A C 1
ATOM 527 O O . GLN A 1 69 ? 3.830 -1.532 -10.741 1.00 94.19 69 GLN A O 1
ATOM 532 N N . LEU A 1 70 ? 5.963 -2.250 -10.841 1.00 94.06 70 LEU A N 1
ATOM 533 C CA . LEU A 1 70 ? 5.644 -3.680 -10.911 1.00 94.06 70 LEU A CA 1
ATOM 534 C C . LEU A 1 70 ? 4.898 -4.158 -9.662 1.00 94.06 70 LEU A C 1
ATOM 536 O O . LEU A 1 70 ? 3.872 -4.831 -9.762 1.00 94.06 70 LEU A O 1
ATOM 540 N N . MET A 1 71 ? 5.380 -3.772 -8.483 1.00 94.25 71 MET A N 1
ATOM 541 C CA . MET A 1 71 ? 4.768 -4.128 -7.209 1.00 94.25 71 MET A CA 1
ATOM 542 C C . MET A 1 71 ? 3.342 -3.581 -7.072 1.00 94.25 71 MET A C 1
ATOM 544 O O . MET A 1 71 ? 2.427 -4.307 -6.664 1.00 94.25 71 MET A O 1
ATOM 548 N N . ARG A 1 72 ? 3.131 -2.316 -7.456 1.00 93.19 72 ARG A N 1
ATOM 549 C CA . ARG A 1 72 ? 1.812 -1.678 -7.465 1.00 93.19 72 ARG A CA 1
ATOM 550 C C . ARG A 1 72 ? 0.882 -2.357 -8.468 1.00 93.19 72 ARG A C 1
ATOM 552 O O . ARG A 1 72 ? -0.233 -2.717 -8.101 1.00 93.19 72 ARG A O 1
ATOM 559 N N . ALA A 1 73 ? 1.339 -2.588 -9.699 1.00 92.12 73 ALA A N 1
ATOM 560 C CA . ALA A 1 73 ? 0.549 -3.257 -10.734 1.00 92.12 73 ALA A CA 1
ATOM 561 C C . ALA A 1 73 ? 0.129 -4.673 -10.310 1.00 92.12 73 ALA A C 1
ATOM 563 O O . ALA A 1 73 ? -1.037 -5.042 -10.446 1.00 92.12 73 ALA A O 1
ATOM 564 N N . TYR A 1 74 ? 1.047 -5.441 -9.717 1.00 92.44 74 TYR A N 1
ATOM 565 C CA . TYR A 1 74 ? 0.748 -6.757 -9.158 1.00 92.44 74 TYR A CA 1
ATOM 566 C C . TYR A 1 74 ? -0.330 -6.684 -8.068 1.00 92.44 74 TYR A C 1
ATOM 568 O O . TYR A 1 74 ? -1.335 -7.391 -8.150 1.00 92.44 74 TYR A O 1
ATOM 576 N N . THR A 1 75 ? -0.166 -5.791 -7.092 1.00 93.19 75 THR A N 1
ATOM 577 C CA . THR A 1 75 ? -1.113 -5.623 -5.976 1.00 93.19 75 THR A CA 1
ATOM 578 C C . THR A 1 75 ? -2.515 -5.252 -6.471 1.00 93.19 75 THR A C 1
ATOM 580 O O . THR A 1 75 ? -3.496 -5.886 -6.080 1.00 93.19 75 THR A O 1
ATOM 583 N N . LEU A 1 76 ? -2.621 -4.288 -7.391 1.00 91.75 76 LEU A N 1
ATOM 584 C CA . LEU A 1 76 ? -3.904 -3.891 -7.981 1.00 91.75 76 LEU A CA 1
ATOM 585 C C . LEU A 1 76 ? -4.525 -5.006 -8.834 1.00 91.75 76 LEU A C 1
ATOM 587 O O . LEU A 1 76 ? -5.749 -5.144 -8.866 1.00 91.75 76 LEU A O 1
ATOM 591 N N . SER A 1 77 ? -3.705 -5.839 -9.484 1.00 90.56 77 SER A N 1
ATOM 592 C CA . SER A 1 77 ? -4.198 -7.000 -10.235 1.00 90.56 77 SER A CA 1
ATOM 593 C C . SER A 1 77 ? -4.827 -8.059 -9.326 1.00 90.56 77 SER A C 1
ATOM 595 O O . SER A 1 77 ? -5.818 -8.675 -9.713 1.00 90.56 77 SER A O 1
ATOM 597 N N . ILE A 1 78 ? -4.295 -8.255 -8.112 1.00 91.88 78 ILE A N 1
ATOM 598 C CA . ILE A 1 78 ? -4.902 -9.141 -7.109 1.00 91.88 78 ILE A CA 1
ATOM 599 C C . ILE A 1 78 ? -6.234 -8.556 -6.653 1.00 91.88 78 ILE A C 1
ATOM 601 O O . ILE A 1 78 ? -7.240 -9.260 -6.666 1.00 91.88 78 ILE A O 1
ATOM 605 N N . LEU A 1 79 ? -6.255 -7.270 -6.294 1.00 92.00 79 LEU A N 1
ATOM 606 C CA . LEU A 1 79 ? -7.476 -6.602 -5.844 1.00 92.00 79 LEU A CA 1
ATOM 607 C C . LEU A 1 79 ? -8.587 -6.665 -6.891 1.00 92.00 79 LEU A C 1
ATOM 609 O O . LEU A 1 79 ? -9.701 -7.042 -6.553 1.00 92.00 79 LEU A O 1
ATOM 613 N N . SER A 1 80 ? -8.270 -6.387 -8.158 1.00 90.50 80 SER A N 1
ATOM 614 C CA . SER A 1 80 ? -9.252 -6.442 -9.250 1.00 90.50 80 SER A CA 1
ATOM 615 C C . SER A 1 80 ? -9.810 -7.858 -9.455 1.00 90.50 80 SER A C 1
ATOM 617 O O . SER A 1 80 ? -10.986 -8.029 -9.750 1.00 90.50 80 SER A O 1
ATOM 619 N N . LYS A 1 81 ? -8.991 -8.902 -9.248 1.00 89.88 81 LYS A N 1
ATOM 620 C CA . LYS A 1 81 ? -9.460 -10.299 -9.296 1.00 89.88 81 LYS A CA 1
ATOM 621 C C . LYS A 1 81 ? -10.389 -10.651 -8.131 1.00 89.88 81 LYS A C 1
ATOM 623 O O . LYS A 1 81 ? -11.296 -11.455 -8.312 1.00 89.88 81 LYS A O 1
ATOM 628 N N . LEU A 1 82 ? -10.147 -10.088 -6.947 1.00 88.31 82 LEU A N 1
ATOM 629 C CA . LEU A 1 82 ? -10.922 -10.373 -5.736 1.00 88.31 82 LEU A CA 1
ATOM 630 C C . LEU A 1 82 ? -12.206 -9.540 -5.629 1.00 88.31 82 LEU A C 1
ATOM 632 O O . LEU A 1 82 ? -13.175 -10.005 -5.032 1.00 88.31 82 LEU A O 1
ATOM 636 N N . SER A 1 83 ? -12.226 -8.323 -6.181 1.00 83.88 83 SER A N 1
ATOM 637 C CA . SER A 1 83 ? -13.384 -7.424 -6.112 1.00 83.88 83 SER A CA 1
ATOM 638 C C . SER A 1 83 ? -14.525 -7.824 -7.051 1.00 83.88 83 SER A C 1
ATOM 640 O O . SER A 1 83 ? -15.647 -7.374 -6.846 1.00 83.88 83 SER A O 1
ATOM 642 N N . HIS A 1 84 ? -14.262 -8.679 -8.050 1.00 76.75 84 HIS A N 1
ATOM 643 C CA . HIS A 1 84 ? -15.199 -9.017 -9.134 1.00 76.75 84 HIS A CA 1
ATOM 644 C C . HIS A 1 84 ? -15.733 -7.787 -9.894 1.00 76.75 84 HIS A C 1
ATOM 646 O O . HIS A 1 84 ? -16.780 -7.862 -10.532 1.00 76.75 84 HIS A O 1
ATOM 652 N N . GLU A 1 85 ? -15.031 -6.653 -9.822 1.00 75.62 85 GLU A N 1
ATOM 653 C CA . GLU A 1 85 ? -15.378 -5.458 -10.586 1.00 75.62 85 GLU A CA 1
ATOM 654 C C . GLU A 1 85 ? -14.781 -5.544 -11.997 1.00 75.62 85 GLU A C 1
ATOM 656 O O . GLU A 1 85 ? -13.609 -5.879 -12.167 1.00 75.62 85 GLU A O 1
ATOM 661 N N . ASP A 1 86 ? -15.557 -5.156 -13.013 1.00 75.38 86 ASP A N 1
ATOM 662 C CA . ASP A 1 86 ? -15.105 -5.104 -14.416 1.00 75.38 86 ASP A CA 1
ATOM 663 C C . ASP A 1 86 ? -14.112 -3.956 -14.699 1.00 75.38 86 ASP A C 1
ATOM 665 O O . ASP A 1 86 ? -13.670 -3.756 -15.834 1.00 75.38 86 ASP A O 1
ATOM 669 N N . ARG A 1 87 ? -13.741 -3.181 -13.673 1.00 83.88 87 ARG A N 1
ATOM 670 C CA . ARG A 1 87 ? -12.802 -2.059 -13.769 1.00 83.88 87 ARG A CA 1
ATOM 671 C C . ARG A 1 87 ? -11.568 -2.278 -12.900 1.00 83.88 87 ARG A C 1
ATOM 673 O O . ARG A 1 87 ? -11.598 -2.973 -11.889 1.00 83.88 87 ARG A O 1
ATOM 680 N N . GLN A 1 88 ? -10.478 -1.616 -13.279 1.00 83.44 88 GLN A N 1
ATOM 681 C CA . GLN A 1 88 ? -9.253 -1.613 -12.484 1.00 83.44 88 GLN A CA 1
ATOM 682 C C . GLN A 1 88 ? -9.458 -0.838 -11.179 1.00 83.44 88 GLN A C 1
ATOM 684 O O . GLN A 1 88 ? -9.896 0.313 -11.199 1.00 83.44 88 GLN A O 1
ATOM 689 N N . ILE A 1 89 ? -9.089 -1.470 -10.064 1.00 91.06 89 ILE A N 1
ATOM 690 C CA . ILE A 1 89 ? -9.055 -0.831 -8.747 1.00 91.06 89 ILE A CA 1
ATOM 691 C C . ILE A 1 89 ? -7.983 0.263 -8.736 1.00 91.06 89 ILE A C 1
ATOM 693 O O . ILE A 1 89 ? -6.848 0.050 -9.171 1.00 91.06 89 ILE A O 1
ATOM 697 N N . THR A 1 90 ? -8.350 1.434 -8.223 1.00 92.31 90 THR A N 1
ATOM 698 C CA . THR A 1 90 ? -7.483 2.608 -8.090 1.00 92.31 90 THR A CA 1
ATOM 699 C C . THR A 1 90 ? -7.125 2.886 -6.630 1.00 92.31 90 THR A C 1
ATOM 701 O O . THR A 1 90 ? -7.728 2.356 -5.699 1.00 92.31 90 THR A O 1
ATOM 704 N N . ASP A 1 91 ? -6.153 3.768 -6.415 1.00 93.25 91 ASP A N 1
ATOM 705 C CA . ASP A 1 91 ? -5.738 4.222 -5.083 1.00 93.25 91 ASP A CA 1
ATOM 706 C C . ASP A 1 91 ? -6.909 4.860 -4.306 1.00 93.25 91 ASP A C 1
ATOM 708 O O . ASP A 1 91 ? -7.054 4.640 -3.104 1.00 93.25 91 ASP A O 1
ATOM 712 N N . ALA A 1 92 ? -7.796 5.579 -5.006 1.00 94.31 92 ALA A N 1
ATOM 713 C CA . ALA A 1 92 ? -9.001 6.167 -4.424 1.00 94.31 92 ALA A CA 1
ATOM 714 C C . ALA A 1 92 ? -9.994 5.100 -3.941 1.00 94.31 92 ALA A C 1
ATOM 716 O O . ALA A 1 92 ? -10.618 5.265 -2.896 1.00 94.31 92 ALA A O 1
ATOM 717 N N . ASP A 1 93 ? -10.107 3.980 -4.658 1.00 94.88 93 ASP A N 1
ATOM 718 C CA . ASP A 1 93 ? -10.976 2.872 -4.256 1.00 94.88 93 ASP A CA 1
ATOM 719 C C . ASP A 1 93 ? -10.497 2.227 -2.952 1.00 94.88 93 ASP A C 1
ATOM 721 O O . ASP A 1 93 ? -11.311 1.896 -2.093 1.00 94.88 93 ASP A O 1
ATOM 725 N N . ILE A 1 94 ? -9.179 2.116 -2.763 1.00 96.62 94 ILE A N 1
ATOM 726 C CA . ILE A 1 94 ? -8.580 1.592 -1.527 1.00 96.62 94 ILE A CA 1
ATOM 727 C C . ILE A 1 94 ? -8.864 2.536 -0.350 1.00 96.62 94 ILE A C 1
ATOM 729 O O . ILE A 1 94 ? -9.235 2.077 0.730 1.00 96.62 94 ILE A O 1
ATOM 733 N N . ILE A 1 95 ? -8.730 3.851 -0.557 1.00 97.00 95 ILE A N 1
ATOM 734 C CA . ILE A 1 95 ? -9.053 4.873 0.453 1.00 97.00 95 ILE A CA 1
ATOM 735 C C . ILE A 1 95 ? -10.539 4.810 0.828 1.00 97.00 95 ILE A C 1
ATOM 737 O O . ILE A 1 95 ? -10.885 4.757 2.010 1.00 97.00 95 ILE A O 1
ATOM 741 N N . ASN A 1 96 ? -11.420 4.766 -0.174 1.00 96.44 96 ASN A N 1
ATOM 742 C CA . ASN A 1 96 ? -12.865 4.690 0.026 1.00 96.44 96 ASN A CA 1
ATOM 743 C C . ASN A 1 96 ? -13.264 3.413 0.771 1.00 96.44 96 ASN A C 1
ATOM 745 O O . ASN A 1 96 ? -14.046 3.482 1.718 1.00 96.44 96 ASN A O 1
ATOM 749 N N . TRP A 1 97 ? -12.691 2.267 0.393 1.00 96.44 97 TRP A N 1
ATOM 750 C CA . TRP A 1 97 ? -12.896 1.003 1.096 1.00 96.44 97 TRP A CA 1
ATOM 751 C C . TRP A 1 97 ? -12.452 1.095 2.559 1.00 96.44 97 TRP A C 1
ATOM 753 O O . TRP A 1 97 ? -13.216 0.726 3.449 1.00 96.44 97 TRP A O 1
ATOM 763 N N . ALA A 1 98 ? -11.254 1.618 2.827 1.00 97.38 98 ALA A N 1
ATOM 764 C CA . ALA A 1 98 ? -10.724 1.711 4.184 1.00 97.38 98 ALA A CA 1
ATOM 765 C C . ALA A 1 98 ? -11.602 2.611 5.072 1.00 97.38 98 ALA A C 1
ATOM 767 O O . ALA A 1 98 ? -11.938 2.226 6.191 1.00 97.38 98 ALA A O 1
ATOM 768 N N . ASN A 1 99 ? -12.048 3.760 4.556 1.00 97.19 99 ASN A N 1
ATOM 769 C CA . ASN A 1 99 ? -12.966 4.654 5.265 1.00 97.19 99 ASN A CA 1
ATOM 770 C C . ASN A 1 99 ? -14.346 4.022 5.499 1.00 97.19 99 ASN A C 1
ATOM 772 O O . ASN A 1 99 ? -14.895 4.137 6.595 1.00 97.19 99 ASN A O 1
ATOM 776 N N . ALA A 1 100 ? -14.905 3.334 4.498 1.00 96.56 100 ALA A N 1
ATOM 777 C CA . ALA A 1 100 ? -16.173 2.623 4.642 1.00 96.56 100 ALA A CA 1
ATOM 778 C C . ALA A 1 100 ? -16.075 1.532 5.717 1.00 96.56 100 ALA A C 1
ATOM 780 O O . ALA A 1 100 ? -16.914 1.472 6.611 1.00 96.56 100 ALA A O 1
ATOM 781 N N . LYS A 1 101 ? -14.997 0.742 5.693 1.00 95.81 101 LYS A N 1
ATOM 782 C CA . LYS A 1 101 ? -14.741 -0.322 6.666 1.00 95.81 101 LYS A CA 1
ATOM 783 C C . LYS A 1 101 ? -14.565 0.224 8.087 1.00 95.81 101 LYS A C 1
ATOM 785 O O . LYS A 1 101 ? -15.134 -0.327 9.021 1.00 95.81 101 LYS A O 1
ATOM 790 N N . LEU A 1 102 ? -13.816 1.315 8.264 1.00 95.88 102 LEU A N 1
ATOM 791 C CA . LEU A 1 102 ? -13.655 1.964 9.573 1.00 95.88 102 LEU A CA 1
ATOM 792 C C . LEU A 1 102 ? -14.994 2.469 10.123 1.00 95.88 102 LEU A C 1
ATOM 794 O O . LEU A 1 102 ? -15.278 2.283 11.307 1.00 95.88 102 LEU A O 1
ATOM 798 N N . LYS A 1 103 ? -15.840 3.035 9.255 1.00 95.50 103 LYS A N 1
ATOM 799 C CA . LYS A 1 103 ? -17.187 3.489 9.612 1.00 95.50 103 LYS A CA 1
ATOM 800 C C . LYS A 1 103 ? -18.115 2.330 9.991 1.00 95.50 103 LYS A C 1
ATOM 802 O O . LYS A 1 103 ? -18.862 2.463 10.954 1.00 95.50 103 LYS A O 1
ATOM 807 N N . GLU A 1 104 ? -18.058 1.205 9.276 1.00 93.81 104 GLU A N 1
ATOM 808 C CA . GLU A 1 104 ? -18.820 -0.015 9.599 1.00 93.81 104 GLU A CA 1
ATOM 809 C C . GLU A 1 104 ? -18.499 -0.557 11.000 1.00 93.81 104 GLU A C 1
ATOM 811 O O . GLU A 1 104 ? -19.378 -1.094 11.663 1.00 93.81 104 GLU A O 1
ATOM 816 N N . CYS A 1 105 ? -17.259 -0.393 11.466 1.00 92.50 105 CYS A N 1
ATOM 817 C CA . CYS A 1 105 ? -16.831 -0.799 12.807 1.00 92.50 105 CYS A CA 1
ATOM 818 C C . CYS A 1 105 ? -16.955 0.304 13.869 1.00 92.50 105 CYS A C 1
ATOM 820 O O . CYS A 1 105 ? -16.338 0.181 14.930 1.00 92.50 105 CYS A O 1
ATOM 822 N N . GLU A 1 106 ? -17.637 1.410 13.561 1.00 91.94 106 GLU A N 1
ATOM 823 C CA . GLU A 1 106 ? -17.818 2.551 14.470 1.00 91.94 106 GLU A CA 1
ATOM 824 C C . GLU A 1 106 ? -16.487 3.157 14.971 1.00 91.94 106 GLU A C 1
ATOM 826 O O . GLU A 1 106 ? -16.389 3.685 16.080 1.00 91.94 106 GLU A O 1
ATOM 831 N N . LYS A 1 107 ? -15.425 3.093 14.154 1.00 90.94 107 LYS A N 1
ATOM 832 C CA . LYS A 1 107 ? -14.134 3.722 14.464 1.00 90.94 107 LYS A CA 1
ATOM 833 C C . LYS A 1 107 ? -14.137 5.168 13.960 1.00 90.94 107 LYS A C 1
ATOM 835 O O . LYS A 1 107 ? -14.538 5.445 12.835 1.00 90.94 107 LYS A O 1
ATOM 840 N N . ASN A 1 108 ? -13.605 6.087 14.765 1.00 86.44 108 ASN A N 1
ATOM 841 C CA . ASN A 1 108 ? -13.528 7.518 14.424 1.00 86.44 108 ASN A CA 1
ATOM 842 C C . ASN A 1 108 ? -12.348 7.883 13.502 1.00 86.44 108 ASN A C 1
ATOM 844 O O . ASN A 1 108 ? -12.200 9.037 13.107 1.00 86.44 108 ASN A O 1
ATOM 848 N N . SER A 1 109 ? -11.476 6.924 13.187 1.00 88.12 109 SER A N 1
ATOM 849 C CA . SER A 1 109 ? -10.343 7.142 12.286 1.00 88.12 109 SER A CA 1
ATOM 850 C C . SER A 1 109 ? -10.808 7.180 10.831 1.00 88.12 109 SER A C 1
ATOM 852 O O . SER A 1 109 ? -11.678 6.411 10.432 1.00 88.12 109 SER A O 1
ATOM 854 N N . SER A 1 110 ? -10.187 8.037 10.027 1.00 90.88 110 SER A N 1
ATOM 855 C CA . SER A 1 110 ? -10.365 8.085 8.574 1.00 90.88 110 SER A CA 1
ATOM 856 C C . SER A 1 110 ? -9.061 8.525 7.915 1.00 90.88 110 SER A C 1
ATOM 858 O O . SER A 1 110 ? -8.134 8.949 8.604 1.00 90.88 110 SER A O 1
ATOM 860 N N . LEU A 1 111 ? -8.979 8.386 6.596 1.00 93.94 111 LEU A N 1
ATOM 861 C CA . LEU A 1 111 ? -7.840 8.820 5.800 1.00 93.94 111 LEU A CA 1
ATOM 862 C C . LEU A 1 111 ? -8.319 9.604 4.580 1.00 93.94 111 LEU A C 1
ATOM 864 O O . LEU A 1 111 ? -9.260 9.202 3.894 1.00 93.94 111 LEU A O 1
ATOM 868 N N . THR A 1 112 ? -7.657 10.721 4.300 1.00 93.88 112 THR A N 1
ATOM 869 C CA . THR A 1 112 ? -7.946 11.543 3.113 1.00 93.88 112 THR A CA 1
ATOM 870 C C . THR A 1 112 ? -7.069 11.156 1.924 1.00 93.88 112 THR A C 1
ATOM 872 O O . THR A 1 112 ? -7.523 11.146 0.781 1.00 93.88 112 THR A O 1
ATOM 875 N N . SER A 1 113 ? -5.815 10.792 2.193 1.00 96.69 113 SER A N 1
ATOM 876 C CA . SER A 1 113 ? -4.834 10.330 1.215 1.00 96.69 113 SER A CA 1
ATOM 877 C C . SER A 1 113 ? -3.787 9.437 1.890 1.00 96.69 113 SER A C 1
ATOM 879 O O . SER A 1 113 ? -3.720 9.348 3.115 1.00 96.69 113 SER A O 1
ATOM 881 N N . PHE A 1 114 ? -2.918 8.798 1.104 1.00 96.44 114 PHE A N 1
ATOM 882 C CA . PHE A 1 114 ? -1.764 8.062 1.642 1.00 96.44 114 PHE A CA 1
ATOM 883 C C . PHE A 1 114 ? -0.620 8.971 2.132 1.00 96.44 114 PHE A C 1
ATOM 885 O O . PHE A 1 114 ? 0.374 8.468 2.651 1.00 96.44 114 PHE A O 1
ATOM 892 N N . GLU A 1 115 ? -0.759 10.289 1.973 1.00 96.38 115 GLU A N 1
ATOM 893 C CA . GLU A 1 115 ? 0.162 11.327 2.465 1.00 96.38 115 GLU A CA 1
ATOM 894 C C . GLU A 1 115 ? -0.318 11.970 3.776 1.00 96.38 115 GLU A C 1
ATOM 896 O O . GLU A 1 115 ? 0.374 12.815 4.349 1.00 96.38 115 GLU A O 1
ATOM 901 N N . ASP A 1 116 ? -1.498 11.573 4.256 1.00 94.19 116 ASP A N 1
ATOM 902 C CA . ASP A 1 116 ? -2.148 12.149 5.425 1.00 94.19 116 ASP A CA 1
ATOM 903 C C . ASP A 1 116 ? -1.298 11.960 6.692 1.00 94.19 116 ASP A C 1
ATOM 905 O O . ASP A 1 116 ? -1.066 10.846 7.165 1.00 94.19 116 ASP A O 1
ATOM 909 N N . LYS A 1 117 ? -0.826 13.073 7.267 1.00 94.50 117 LYS A N 1
ATOM 910 C CA . LYS A 1 117 ? 0.081 13.062 8.424 1.00 94.50 117 LYS A CA 1
ATOM 911 C C . LYS A 1 117 ? -0.561 12.530 9.700 1.00 94.50 117 LYS A C 1
ATOM 913 O O . LYS A 1 117 ? 0.168 12.100 10.599 1.00 94.50 117 LYS A O 1
ATOM 918 N N . THR A 1 118 ? -1.891 12.490 9.764 1.00 93.88 118 THR A N 1
ATOM 919 C CA . THR A 1 118 ? -2.613 11.849 10.872 1.00 93.88 118 THR A CA 1
ATOM 920 C C . THR A 1 118 ? -2.316 10.350 10.944 1.00 93.88 118 THR A C 1
ATOM 922 O O . THR A 1 118 ? -2.315 9.785 12.029 1.00 93.88 118 THR A O 1
ATOM 925 N N . LEU A 1 119 ? -1.929 9.720 9.829 1.00 95.44 119 LEU A N 1
ATOM 926 C CA . LEU A 1 119 ? -1.570 8.301 9.774 1.00 95.44 119 LEU A CA 1
ATOM 927 C C . LEU A 1 119 ? -0.252 7.962 10.485 1.00 95.44 119 LEU A C 1
ATOM 929 O O . LEU A 1 119 ? 0.001 6.786 10.756 1.00 95.44 119 LEU A O 1
ATOM 933 N N . SER A 1 120 ? 0.575 8.967 10.805 1.00 95.62 120 SER A N 1
ATOM 934 C CA . SER A 1 120 ? 1.874 8.770 11.472 1.00 95.62 120 SER A CA 1
ATOM 935 C C . SER A 1 120 ? 1.762 8.148 12.863 1.00 95.62 120 SER A C 1
ATOM 937 O O . SER A 1 120 ? 2.750 7.654 13.405 1.00 95.62 120 SER A O 1
ATOM 939 N N . ASP A 1 121 ? 0.569 8.176 13.455 1.00 93.12 121 ASP A N 1
ATOM 940 C CA . ASP A 1 121 ? 0.299 7.647 14.785 1.00 93.12 121 ASP A CA 1
ATOM 941 C C . ASP A 1 121 ? 0.001 6.134 14.809 1.00 93.12 121 ASP A C 1
ATOM 943 O O . ASP A 1 121 ? -0.005 5.511 15.875 1.00 93.12 121 ASP A O 1
ATOM 947 N N . GLY A 1 122 ? -0.203 5.533 13.628 1.00 93.62 122 GLY A N 1
ATOM 948 C CA . GLY A 1 122 ? -0.526 4.121 13.436 1.00 93.62 122 GLY A CA 1
ATOM 949 C C . GLY A 1 122 ? -1.953 3.726 13.839 1.00 93.62 122 GLY A C 1
ATOM 950 O O . GLY A 1 122 ? -2.361 2.592 13.575 1.00 93.62 122 GLY A O 1
ATOM 951 N N . GLN A 1 123 ? -2.741 4.626 14.430 1.00 93.69 123 GLN A N 1
ATOM 952 C CA . GLN A 1 123 ? -4.041 4.314 15.021 1.00 93.69 123 GLN A CA 1
ATOM 953 C C . GLN A 1 123 ? -5.069 3.920 13.960 1.00 93.69 123 GLN A C 1
ATOM 955 O O . GLN A 1 123 ? -5.815 2.958 14.151 1.00 93.69 123 GLN A O 1
ATOM 960 N N . ALA A 1 124 ? -5.076 4.611 12.816 1.00 95.25 124 ALA A N 1
ATOM 961 C CA . ALA A 1 124 ? -5.949 4.269 11.694 1.00 95.25 124 ALA A CA 1
ATOM 962 C C . ALA A 1 124 ? -5.673 2.851 11.163 1.00 95.25 124 ALA A C 1
ATOM 964 O O . ALA A 1 124 ? -6.608 2.092 10.912 1.00 95.25 124 ALA A O 1
ATOM 965 N N . ILE A 1 125 ? -4.395 2.463 11.059 1.00 96.62 125 ILE A N 1
ATOM 966 C CA . ILE A 1 125 ? -3.988 1.123 10.613 1.00 96.62 125 ILE A CA 1
ATOM 967 C C . ILE A 1 125 ? -4.427 0.073 11.640 1.00 96.62 125 ILE A C 1
ATOM 969 O O . ILE A 1 125 ? -5.009 -0.942 11.267 1.00 96.62 125 ILE A O 1
ATOM 973 N N . ILE A 1 126 ? -4.191 0.318 12.931 1.00 96.19 126 ILE A N 1
ATOM 974 C CA . ILE A 1 126 ? -4.569 -0.595 14.022 1.00 96.19 126 ILE A CA 1
ATOM 975 C C . ILE A 1 126 ? -6.084 -0.806 14.058 1.00 96.19 126 ILE A C 1
ATOM 977 O O . ILE A 1 126 ? -6.548 -1.945 14.097 1.00 96.19 126 ILE A O 1
ATOM 981 N N . ASN A 1 127 ? -6.856 0.278 13.982 1.00 95.31 127 ASN A N 1
ATOM 982 C CA . ASN A 1 127 ? -8.315 0.221 13.948 1.00 95.31 127 ASN A CA 1
ATOM 983 C C . ASN A 1 127 ? -8.826 -0.547 12.727 1.00 95.31 127 ASN A C 1
ATOM 985 O O . ASN A 1 127 ? -9.764 -1.333 12.845 1.00 95.31 127 ASN A O 1
ATOM 989 N N . LEU A 1 128 ? -8.185 -0.371 11.570 1.00 96.75 128 LEU A N 1
ATOM 990 C CA . LEU A 1 128 ? -8.539 -1.117 10.370 1.00 96.75 128 LEU A CA 1
ATOM 991 C C . LEU A 1 128 ? -8.188 -2.609 10.493 1.00 96.75 128 LEU A C 1
ATOM 993 O O . LEU A 1 128 ? -8.951 -3.450 10.029 1.00 96.75 128 LEU A O 1
ATOM 997 N N . ILE A 1 129 ? -7.079 -2.969 11.144 1.00 96.44 129 ILE A N 1
ATOM 998 C CA . ILE A 1 129 ? -6.739 -4.377 11.410 1.00 96.44 129 ILE A CA 1
ATOM 999 C C . ILE A 1 129 ? -7.802 -5.030 12.301 1.00 96.44 129 ILE A C 1
ATOM 1001 O O . ILE A 1 129 ? -8.240 -6.140 11.995 1.00 96.44 129 ILE A O 1
ATOM 1005 N N . ASP A 1 130 ? -8.253 -4.338 13.352 1.00 95.00 130 ASP A N 1
ATOM 1006 C CA . ASP A 1 130 ? -9.339 -4.810 14.222 1.00 95.00 130 ASP A CA 1
ATOM 1007 C C . ASP A 1 130 ? -10.645 -5.019 13.434 1.00 95.00 130 ASP A C 1
ATOM 1009 O O . ASP A 1 130 ? -11.328 -6.023 13.605 1.00 95.00 130 ASP A O 1
ATOM 1013 N N . CYS A 1 131 ? -10.944 -4.142 12.472 1.00 93.88 131 CYS A N 1
ATOM 1014 C CA . CYS A 1 131 ? -12.075 -4.305 11.555 1.00 93.88 131 CYS A CA 1
ATOM 1015 C C . CYS A 1 131 ? -11.972 -5.509 10.613 1.00 93.88 131 CYS A C 1
ATOM 1017 O O . CYS A 1 131 ? -12.980 -6.138 10.280 1.00 93.88 131 CYS A O 1
ATOM 1019 N N . VAL A 1 132 ? -10.773 -5.786 10.097 1.00 93.69 132 VAL A N 1
ATOM 1020 C CA . VAL A 1 132 ? -10.537 -6.916 9.186 1.00 93.69 132 VAL A CA 1
ATOM 1021 C C . VAL A 1 132 ? -10.557 -8.232 9.961 1.00 93.69 132 VAL A C 1
ATOM 1023 O O . VAL A 1 132 ? -11.052 -9.243 9.467 1.00 93.69 132 VAL A O 1
ATOM 1026 N N . LYS A 1 133 ? -10.040 -8.227 11.191 1.00 91.44 133 LYS A N 1
ATOM 1027 C CA . LYS A 1 133 ? -10.010 -9.388 12.076 1.00 91.44 133 LYS A CA 1
ATOM 1028 C C . LYS A 1 133 ? -10.372 -8.963 13.494 1.00 91.44 133 LYS A C 1
ATOM 1030 O O . LYS A 1 133 ? -9.494 -8.610 14.285 1.00 91.44 133 LYS A O 1
ATOM 1035 N N . VAL A 1 134 ? -11.663 -9.059 13.800 1.00 88.88 134 VAL A N 1
ATOM 1036 C CA . VAL A 1 134 ? -12.230 -8.678 15.100 1.00 88.88 134 VAL A CA 1
ATOM 1037 C C . VAL A 1 134 ? -11.520 -9.414 16.234 1.00 88.88 134 VAL A C 1
ATOM 1039 O O . VAL A 1 134 ? -11.302 -10.627 16.158 1.00 88.88 134 VAL A O 1
ATOM 1042 N N . GLY A 1 135 ? -11.132 -8.672 17.274 1.00 85.75 135 GLY A N 1
ATOM 1043 C CA . GLY A 1 135 ? -10.455 -9.224 18.451 1.00 85.75 135 GLY A CA 1
ATOM 1044 C C . GLY A 1 135 ? -8.983 -9.566 18.214 1.00 85.75 135 GLY A C 1
ATOM 1045 O O . GLY A 1 135 ? -8.370 -10.275 19.013 1.00 85.75 135 GLY A O 1
ATOM 1046 N N . SER A 1 136 ? -8.394 -9.094 17.111 1.00 88.38 136 SER A N 1
ATOM 1047 C CA . SER A 1 136 ? -6.955 -9.238 16.887 1.00 88.38 136 SER A CA 1
ATOM 1048 C C . SER A 1 136 ? -6.141 -8.253 17.724 1.00 88.38 136 SER A C 1
ATOM 1050 O O . SER A 1 136 ? -5.031 -8.592 18.129 1.00 88.38 136 SER A O 1
ATOM 1052 N N . ILE A 1 137 ? -6.682 -7.075 18.022 1.00 93.94 137 ILE A N 1
ATOM 1053 C CA . ILE A 1 137 ? -5.961 -5.989 18.683 1.00 93.94 137 ILE A CA 1
ATOM 1054 C C . ILE A 1 137 ? -6.190 -6.013 20.196 1.00 93.94 137 ILE A C 1
ATOM 1056 O O . ILE A 1 137 ? -7.320 -6.088 20.668 1.00 93.94 137 ILE A O 1
ATOM 1060 N N . ASN A 1 138 ? -5.101 -5.893 20.956 1.00 93.62 138 ASN A N 1
ATOM 1061 C CA . ASN A 1 138 ? -5.141 -5.533 22.366 1.00 93.62 138 ASN A CA 1
ATOM 1062 C C . ASN A 1 138 ? -4.807 -4.041 22.496 1.00 93.62 138 ASN A C 1
ATOM 1064 O O . ASN A 1 138 ? -3.652 -3.641 22.332 1.00 93.62 138 ASN A O 1
ATOM 1068 N N . TYR A 1 139 ? -5.828 -3.237 22.782 1.00 93.31 139 TYR A N 1
ATOM 1069 C CA . TYR A 1 139 ? -5.713 -1.785 22.891 1.00 93.31 139 TYR A CA 1
ATOM 1070 C C . TYR A 1 139 ? -4.914 -1.326 24.122 1.00 93.31 139 TYR A C 1
ATOM 1072 O O . TYR A 1 139 ? -4.354 -0.233 24.088 1.00 93.31 139 TYR A O 1
ATOM 1080 N N . ASP A 1 140 ? -4.761 -2.170 25.147 1.00 92.88 140 ASP A N 1
ATOM 1081 C CA . ASP A 1 140 ? -3.991 -1.849 26.360 1.00 92.88 140 ASP A CA 1
ATOM 1082 C C . ASP A 1 140 ? -2.486 -1.692 26.086 1.00 92.88 140 ASP A C 1
ATOM 1084 O O . ASP A 1 140 ? -1.749 -1.115 26.882 1.00 92.88 140 ASP A O 1
ATOM 1088 N N . LEU A 1 141 ? -2.012 -2.222 24.954 1.00 91.00 141 LEU A N 1
ATOM 1089 C CA . LEU A 1 141 ? -0.614 -2.127 24.532 1.00 91.00 141 LEU A CA 1
ATOM 1090 C C . LEU A 1 141 ? -0.303 -0.821 23.787 1.00 91.00 141 LEU A C 1
ATOM 1092 O O . LEU A 1 141 ? 0.865 -0.562 23.488 1.00 91.00 141 LEU A O 1
ATOM 1096 N N . LEU A 1 142 ? -1.322 -0.023 23.449 1.00 92.31 142 LEU A N 1
ATOM 1097 C CA . LEU A 1 142 ? -1.132 1.209 22.691 1.00 92.31 142 LEU A CA 1
ATOM 1098 C C . LEU A 1 142 ? -0.618 2.329 23.586 1.00 92.31 142 LEU A C 1
ATOM 1100 O O . LEU A 1 142 ? -1.100 2.555 24.694 1.00 92.31 142 LEU A O 1
ATOM 1104 N N . GLN A 1 143 ? 0.368 3.056 23.072 1.00 89.81 143 GLN A N 1
ATOM 1105 C CA . GLN A 1 143 ? 0.938 4.209 23.752 1.00 89.81 143 GLN A CA 1
ATOM 1106 C C . GLN A 1 143 ? 0.321 5.506 23.235 1.00 89.81 143 GLN A C 1
ATOM 1108 O O . GLN A 1 143 ? -0.055 5.610 22.066 1.00 89.81 143 GLN A O 1
ATOM 1113 N N . ASN A 1 144 ? 0.284 6.521 24.102 1.00 88.88 144 ASN A N 1
ATOM 1114 C CA . ASN A 1 144 ? -0.100 7.878 23.723 1.00 88.88 144 ASN A CA 1
ATOM 1115 C C . ASN A 1 144 ? 0.879 8.430 22.680 1.00 88.88 144 ASN A C 1
ATOM 1117 O O . ASN A 1 144 ? 2.080 8.513 22.924 1.00 88.88 144 ASN A O 1
ATOM 1121 N N . THR A 1 145 ? 0.364 8.862 21.534 1.00 87.50 145 THR A N 1
ATOM 1122 C CA . THR A 1 145 ? 1.133 9.154 20.309 1.00 87.50 145 THR A CA 1
ATOM 1123 C C . THR A 1 145 ? 1.840 10.516 20.314 1.00 87.50 145 THR A C 1
ATOM 1125 O O . THR A 1 145 ? 2.275 11.007 19.272 1.00 87.50 145 THR A O 1
ATOM 1128 N N . ASN A 1 146 ? 2.018 11.109 21.499 1.00 87.75 146 ASN A N 1
ATOM 1129 C CA . ASN A 1 146 ? 2.641 12.420 21.698 1.00 87.75 146 ASN A CA 1
ATOM 1130 C C . ASN A 1 146 ? 4.143 12.425 21.365 1.00 87.75 146 ASN A C 1
ATOM 1132 O O . ASN A 1 146 ? 4.691 13.473 21.027 1.00 87.75 146 ASN A O 1
ATOM 1136 N N . THR A 1 147 ? 4.816 11.274 21.459 1.00 93.06 147 THR A N 1
ATOM 1137 C CA . THR A 1 147 ? 6.249 11.133 21.158 1.00 93.06 147 THR A CA 1
ATOM 1138 C C . THR A 1 147 ? 6.481 10.298 19.901 1.00 93.06 147 THR A C 1
ATOM 1140 O O . THR A 1 147 ? 5.615 9.538 19.460 1.00 93.06 147 THR A O 1
ATOM 1143 N N . VAL A 1 148 ? 7.656 10.449 19.286 1.00 92.81 148 VAL A N 1
ATOM 1144 C CA . VAL A 1 148 ? 8.034 9.661 18.100 1.00 92.81 148 VAL A CA 1
ATOM 1145 C C . VAL A 1 148 ? 8.225 8.193 18.482 1.00 92.81 148 VAL A C 1
ATOM 1147 O O . VAL A 1 148 ? 7.798 7.303 17.754 1.00 92.81 148 VAL A O 1
ATOM 1150 N N . GLU A 1 149 ? 8.776 7.926 19.664 1.00 94.56 149 GLU A N 1
ATOM 1151 C CA . GLU A 1 149 ? 9.008 6.583 20.194 1.00 94.56 149 GLU A CA 1
ATOM 1152 C C . GLU A 1 149 ? 7.693 5.827 20.406 1.00 94.56 149 GLU A C 1
ATOM 1154 O O . GLU A 1 149 ? 7.605 4.644 20.069 1.00 94.56 149 GLU A O 1
ATOM 1159 N N . ALA A 1 150 ? 6.660 6.517 20.906 1.00 94.88 150 ALA A N 1
ATOM 1160 C CA . ALA A 1 150 ? 5.330 5.945 21.080 1.00 94.88 150 ALA A CA 1
ATOM 1161 C C . ALA A 1 150 ? 4.675 5.615 19.734 1.00 94.88 150 ALA A C 1
ATOM 1163 O O . ALA A 1 150 ? 4.167 4.509 19.550 1.00 94.88 150 ALA A O 1
ATOM 1164 N N . ARG A 1 151 ? 4.764 6.526 18.755 1.00 95.75 151 ARG A N 1
ATOM 1165 C CA . ARG A 1 151 ? 4.289 6.277 17.383 1.00 95.75 151 ARG A CA 1
ATOM 1166 C C . ARG A 1 151 ? 5.009 5.097 16.737 1.00 95.75 151 ARG A C 1
ATOM 1168 O O . ARG A 1 151 ? 4.371 4.228 16.152 1.00 95.75 151 ARG A O 1
ATOM 1175 N N . LEU A 1 152 ? 6.323 5.001 16.924 1.00 96.81 152 LEU A N 1
ATOM 1176 C CA . LEU A 1 152 ? 7.129 3.890 16.424 1.00 96.81 152 LEU A CA 1
ATOM 1177 C C . LEU A 1 152 ? 6.772 2.559 17.109 1.00 96.81 152 LEU A C 1
ATOM 1179 O O . LEU A 1 152 ? 6.754 1.509 16.462 1.00 96.81 152 LEU A O 1
ATOM 1183 N N . SER A 1 153 ? 6.462 2.589 18.409 1.00 96.88 153 SER A N 1
ATOM 1184 C CA . SER A 1 153 ? 5.951 1.432 19.153 1.00 96.88 153 SER A CA 1
ATOM 1185 C C . SER A 1 153 ? 4.608 0.954 18.592 1.00 96.88 153 SER A C 1
ATOM 1187 O O . SER A 1 153 ? 4.465 -0.222 18.245 1.00 96.88 153 SER A O 1
ATOM 1189 N N . ASN A 1 154 ? 3.663 1.878 18.392 1.00 96.69 154 ASN A N 1
ATOM 1190 C CA . ASN A 1 154 ? 2.358 1.584 17.803 1.00 96.69 154 ASN A CA 1
ATOM 1191 C C . ASN A 1 154 ? 2.493 1.066 16.359 1.00 96.69 154 ASN A C 1
ATOM 1193 O O . ASN A 1 154 ? 1.844 0.087 15.999 1.00 96.69 154 ASN A O 1
ATOM 1197 N N . ALA A 1 155 ? 3.387 1.636 15.546 1.00 97.56 155 ALA A N 1
ATOM 1198 C CA . ALA A 1 155 ? 3.660 1.179 14.181 1.00 97.56 155 ALA A CA 1
ATOM 1199 C C . ALA A 1 155 ? 4.243 -0.248 14.137 1.00 97.56 155 ALA A C 1
ATOM 1201 O O . ALA A 1 155 ? 3.788 -1.085 13.350 1.00 97.56 155 ALA A O 1
ATOM 1202 N N . ARG A 1 156 ? 5.200 -0.574 15.023 1.00 97.50 156 ARG A N 1
ATOM 1203 C CA . ARG A 1 156 ? 5.714 -1.950 15.192 1.00 97.50 156 ARG A CA 1
ATOM 1204 C C . ARG A 1 156 ? 4.601 -2.928 15.544 1.00 97.50 156 ARG A C 1
ATOM 1206 O O . ARG A 1 156 ? 4.540 -4.031 14.989 1.00 97.50 156 ARG A O 1
ATOM 1213 N N . TYR A 1 157 ? 3.728 -2.522 16.459 1.00 97.31 157 TYR A N 1
ATOM 1214 C CA . TYR A 1 157 ? 2.585 -3.322 16.861 1.00 97.31 157 TYR A CA 1
ATOM 1215 C C . TYR A 1 157 ? 1.610 -3.530 15.694 1.00 97.31 157 TYR A C 1
ATOM 1217 O O . TYR A 1 157 ? 1.271 -4.672 15.384 1.00 97.31 157 TYR A O 1
ATOM 1225 N N . ALA A 1 158 ? 1.259 -2.469 14.962 1.00 97.06 158 ALA A N 1
ATOM 1226 C CA . ALA A 1 158 ? 0.390 -2.522 13.789 1.00 97.06 158 ALA A CA 1
ATOM 1227 C C . ALA A 1 158 ? 0.901 -3.513 12.730 1.00 97.06 158 ALA A C 1
ATOM 1229 O O . ALA A 1 158 ? 0.156 -4.385 12.288 1.00 97.06 158 ALA A O 1
ATOM 1230 N N . ILE A 1 159 ? 2.188 -3.448 12.369 1.00 97.50 159 ILE A N 1
ATOM 1231 C CA . ILE A 1 159 ? 2.794 -4.365 11.386 1.00 97.50 159 ILE A CA 1
ATOM 1232 C C . ILE A 1 159 ? 2.733 -5.815 11.873 1.00 97.50 159 ILE A C 1
ATOM 1234 O O . ILE A 1 159 ? 2.376 -6.720 11.112 1.00 97.50 159 ILE A O 1
ATOM 1238 N N . SER A 1 160 ? 3.056 -6.045 13.147 1.00 96.62 160 SER A N 1
ATOM 1239 C CA . SER A 1 160 ? 3.008 -7.379 13.752 1.00 96.62 160 SER A CA 1
ATOM 1240 C C . SER A 1 160 ? 1.591 -7.951 13.706 1.00 96.62 160 SER A C 1
ATOM 1242 O O . SER A 1 160 ? 1.388 -9.111 13.335 1.00 96.62 160 SER A O 1
ATOM 1244 N N . MET A 1 161 ? 0.597 -7.117 14.012 1.00 97.25 161 MET A N 1
ATOM 1245 C CA . MET A 1 161 ? -0.803 -7.513 14.019 1.00 97.25 161 MET A CA 1
ATOM 1246 C C . MET A 1 161 ? -1.374 -7.720 12.617 1.00 97.25 161 MET A C 1
ATOM 1248 O O . MET A 1 161 ? -2.081 -8.704 12.402 1.00 97.25 161 MET A O 1
ATOM 1252 N N . ALA A 1 162 ? -0.997 -6.894 11.638 1.00 96.94 162 ALA A N 1
ATOM 1253 C CA . ALA A 1 162 ? -1.356 -7.094 10.235 1.00 96.94 162 ALA A CA 1
ATOM 1254 C C . ALA A 1 162 ? -0.845 -8.448 9.715 1.00 96.94 162 ALA A C 1
ATOM 1256 O O . ALA A 1 162 ? -1.600 -9.223 9.122 1.00 96.94 162 ALA A O 1
ATOM 1257 N N . ARG A 1 163 ? 0.418 -8.788 10.007 1.00 96.69 163 ARG A N 1
ATOM 1258 C CA . ARG A 1 163 ? 1.008 -10.086 9.638 1.00 96.69 163 ARG A CA 1
ATOM 1259 C C . ARG A 1 163 ? 0.322 -11.251 10.348 1.00 96.69 163 ARG A C 1
ATOM 1261 O O . ARG A 1 163 ? 0.009 -12.251 9.709 1.00 96.69 163 ARG A O 1
ATOM 1268 N N . LYS A 1 164 ? 0.002 -11.111 11.640 1.00 95.12 164 LYS A N 1
ATOM 1269 C CA . LYS A 1 164 ? -0.775 -12.107 12.405 1.00 95.12 164 LYS A CA 1
ATOM 1270 C C . LYS A 1 164 ? -2.214 -12.268 11.885 1.00 95.12 164 LYS A C 1
ATOM 1272 O O . LYS A 1 164 ? -2.820 -13.333 12.034 1.00 95.12 164 LYS A O 1
ATOM 1277 N N . ALA A 1 165 ? -2.780 -11.232 11.267 1.00 94.38 165 ALA A N 1
ATOM 1278 C CA . ALA A 1 165 ? -4.051 -11.311 10.552 1.00 94.38 165 ALA A CA 1
ATOM 1279 C C . ALA A 1 165 ? -3.930 -12.003 9.180 1.00 94.38 165 ALA A C 1
ATOM 1281 O O . ALA A 1 165 ? -4.946 -12.387 8.607 1.00 94.38 165 ALA A O 1
ATOM 1282 N N . GLY A 1 166 ? -2.707 -12.235 8.689 1.00 93.44 166 GLY A N 1
ATOM 1283 C CA . GLY A 1 166 ? -2.417 -12.883 7.409 1.00 93.44 166 GLY A CA 1
ATOM 1284 C C . GLY A 1 166 ? -2.151 -11.908 6.260 1.00 93.44 166 GLY A C 1
ATOM 1285 O O . GLY A 1 166 ? -1.981 -12.348 5.126 1.00 93.44 166 GLY A O 1
ATOM 1286 N N . ALA A 1 167 ? -2.099 -10.598 6.523 1.00 95.69 167 ALA A N 1
ATOM 1287 C CA . ALA A 1 167 ? -1.760 -9.610 5.507 1.00 95.69 167 ALA A CA 1
ATOM 1288 C C . ALA A 1 167 ? -0.253 -9.648 5.193 1.00 95.69 167 ALA A C 1
ATOM 1290 O O . ALA A 1 167 ? 0.595 -9.681 6.089 1.00 95.69 167 ALA A O 1
ATOM 1291 N N . LYS A 1 168 ? 0.094 -9.602 3.903 1.00 94.31 168 LYS A N 1
ATOM 1292 C CA . LYS A 1 168 ? 1.475 -9.721 3.398 1.00 94.31 168 LYS A CA 1
ATOM 1293 C C . LYS A 1 168 ? 2.225 -8.380 3.439 1.00 94.31 168 LYS A C 1
ATOM 1295 O O . LYS A 1 168 ? 2.755 -7.922 2.433 1.00 94.31 168 LYS A O 1
ATOM 1300 N N . VAL A 1 169 ? 2.244 -7.740 4.609 1.00 95.31 169 VAL A N 1
ATOM 1301 C CA . VAL A 1 169 ? 2.847 -6.411 4.812 1.00 95.31 169 VAL A CA 1
ATOM 1302 C C . VAL A 1 169 ? 4.367 -6.506 4.966 1.00 95.31 169 VAL A C 1
ATOM 1304 O O . VAL A 1 169 ? 4.877 -7.202 5.849 1.00 95.31 169 VAL A O 1
ATOM 1307 N N . TYR A 1 170 ? 5.092 -5.745 4.151 1.00 94.50 170 TYR A N 1
ATOM 1308 C CA . TYR A 1 170 ? 6.560 -5.658 4.140 1.00 94.50 170 TYR A CA 1
ATOM 1309 C C . TYR A 1 170 ? 7.089 -4.265 4.529 1.00 94.50 170 TYR A C 1
ATOM 1311 O O . TYR A 1 170 ? 8.296 -4.052 4.499 1.00 94.50 170 TYR A O 1
ATOM 1319 N N . ALA A 1 171 ? 6.206 -3.338 4.909 1.00 96.06 171 ALA A N 1
ATOM 1320 C CA . ALA A 1 171 ? 6.593 -2.024 5.413 1.00 96.06 171 ALA A CA 1
ATOM 1321 C C . ALA A 1 171 ? 7.367 -2.102 6.733 1.00 96.06 171 ALA A C 1
ATOM 1323 O O . ALA A 1 171 ? 7.183 -3.040 7.520 1.00 96.06 171 ALA A O 1
ATOM 1324 N N . LEU A 1 172 ? 8.207 -1.094 6.959 1.00 97.69 172 LEU A N 1
ATOM 1325 C CA . LEU A 1 172 ? 8.904 -0.866 8.215 1.00 97.69 172 LEU A CA 1
ATOM 1326 C C . LEU A 1 172 ? 8.115 0.106 9.108 1.00 97.69 172 LEU A C 1
ATOM 1328 O O . LEU A 1 172 ? 7.344 0.924 8.600 1.00 97.69 172 LEU A O 1
ATOM 1332 N N . PRO A 1 173 ? 8.288 0.045 10.440 1.00 97.50 173 PRO A N 1
ATOM 1333 C CA . PRO A 1 173 ? 7.647 0.984 11.361 1.00 97.50 173 PRO A CA 1
ATOM 1334 C C . PRO A 1 173 ? 7.941 2.450 11.025 1.00 97.50 173 PRO A C 1
ATOM 1336 O O . PRO A 1 173 ? 7.050 3.292 11.098 1.00 97.50 173 PRO A O 1
ATOM 1339 N N . GLU A 1 174 ? 9.171 2.743 10.607 1.00 97.81 174 GLU A N 1
ATOM 1340 C CA . GLU A 1 174 ? 9.623 4.076 10.213 1.00 97.81 174 GLU A CA 1
ATOM 1341 C C . GLU A 1 174 ? 8.853 4.588 8.988 1.00 97.81 174 GLU A C 1
ATOM 1343 O O . GLU A 1 174 ? 8.519 5.766 8.917 1.00 97.81 174 GLU A O 1
ATOM 1348 N N . ASP A 1 175 ? 8.470 3.702 8.059 1.00 97.62 175 ASP A N 1
ATOM 1349 C CA . ASP A 1 175 ? 7.688 4.086 6.880 1.00 97.62 175 ASP A CA 1
ATOM 1350 C C . ASP A 1 175 ? 6.288 4.605 7.249 1.00 97.62 175 ASP A C 1
ATOM 1352 O O . ASP A 1 175 ? 5.747 5.456 6.540 1.00 97.62 175 ASP A O 1
ATOM 1356 N N . ILE A 1 176 ? 5.710 4.105 8.349 1.00 97.62 176 ILE A N 1
ATOM 1357 C CA . ILE A 1 176 ? 4.421 4.569 8.882 1.00 97.62 176 ILE A CA 1
ATOM 1358 C C . ILE A 1 176 ? 4.605 5.917 9.575 1.00 97.62 176 ILE A C 1
ATOM 1360 O O . ILE A 1 176 ? 3.870 6.856 9.282 1.00 97.62 176 ILE A O 1
ATOM 1364 N N . VAL A 1 177 ? 5.600 6.028 10.462 1.00 97.38 177 VAL A N 1
ATOM 1365 C CA . VAL A 1 177 ? 5.856 7.258 11.232 1.00 97.38 177 VAL A CA 1
ATOM 1366 C C . VAL A 1 177 ? 6.189 8.435 10.308 1.00 97.38 177 VAL A C 1
ATOM 1368 O O . VAL A 1 177 ? 5.673 9.535 10.508 1.00 97.38 177 VAL A O 1
ATOM 1371 N N . ASP A 1 178 ? 6.972 8.198 9.254 1.00 97.38 178 ASP A N 1
ATOM 1372 C CA . ASP A 1 178 ? 7.321 9.213 8.252 1.00 97.38 178 ASP A CA 1
ATOM 1373 C C . ASP A 1 178 ? 6.193 9.470 7.234 1.00 97.38 178 ASP A C 1
ATOM 1375 O O . ASP A 1 178 ? 6.210 10.470 6.505 1.00 97.38 178 ASP A O 1
ATOM 1379 N N . VAL A 1 179 ? 5.189 8.586 7.196 1.00 97.44 179 VAL A N 1
ATOM 1380 C CA . VAL A 1 179 ? 4.084 8.573 6.227 1.00 97.44 179 VAL A CA 1
ATOM 1381 C C . VAL A 1 179 ? 4.622 8.516 4.798 1.00 97.44 179 VAL A C 1
ATOM 1383 O O . VAL A 1 179 ? 4.417 9.422 3.988 1.00 97.44 179 VAL A O 1
ATOM 1386 N N . LYS A 1 180 ? 5.361 7.446 4.481 1.00 97.19 180 LYS A N 1
ATOM 1387 C CA . LYS A 1 180 ? 5.867 7.207 3.123 1.00 97.19 180 LYS A CA 1
ATOM 1388 C C . LYS A 1 180 ? 4.724 6.714 2.229 1.00 97.19 180 LYS A C 1
ATOM 1390 O O . LYS A 1 180 ? 4.305 5.564 2.378 1.00 97.19 180 LYS A O 1
ATOM 1395 N N . PRO A 1 181 ? 4.254 7.497 1.240 1.00 96.38 181 PRO A N 1
ATOM 1396 C CA . PRO A 1 181 ? 2.964 7.233 0.589 1.00 96.38 181 PRO A CA 1
ATOM 1397 C C . PRO A 1 181 ? 2.895 5.886 -0.129 1.00 96.38 181 PRO A C 1
ATOM 1399 O O . PRO A 1 181 ? 1.893 5.180 -0.049 1.00 96.38 181 PRO A O 1
ATOM 1402 N N . LYS A 1 182 ? 4.000 5.486 -0.772 1.00 95.75 182 LYS A N 1
ATOM 1403 C CA . LYS A 1 182 ? 4.130 4.183 -1.442 1.00 95.75 182 LYS A CA 1
ATOM 1404 C C . LYS A 1 182 ? 3.935 3.016 -0.470 1.00 95.75 182 LYS A C 1
ATOM 1406 O O . LYS A 1 182 ? 3.270 2.046 -0.807 1.00 95.75 182 LYS A O 1
ATOM 1411 N N . MET A 1 183 ? 4.477 3.127 0.741 1.00 96.44 183 MET A N 1
ATOM 1412 C CA . MET A 1 183 ? 4.371 2.085 1.766 1.00 96.44 183 MET A CA 1
ATOM 1413 C C . MET A 1 183 ? 3.000 2.100 2.442 1.00 96.44 183 MET A C 1
ATOM 1415 O O . MET A 1 183 ? 2.429 1.045 2.701 1.00 96.44 183 MET A O 1
ATOM 1419 N N . MET A 1 184 ? 2.430 3.287 2.665 1.00 97.25 184 MET A N 1
ATOM 1420 C CA . MET A 1 184 ? 1.070 3.427 3.188 1.00 97.25 184 MET A CA 1
ATOM 1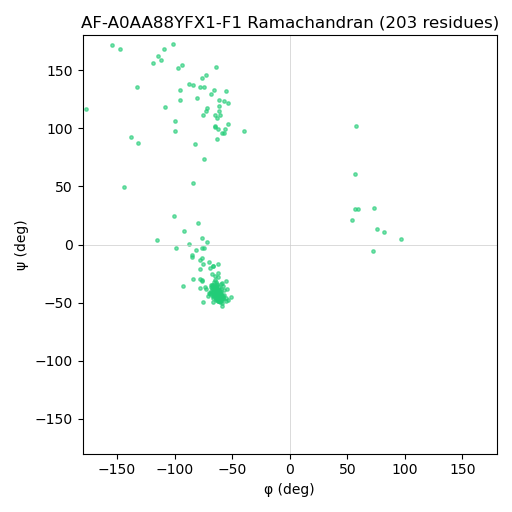421 C C . MET A 1 184 ? 0.053 2.786 2.244 1.00 97.25 184 MET A C 1
ATOM 1423 O O . MET A 1 184 ? -0.727 1.938 2.676 1.00 97.25 184 MET A O 1
ATOM 1427 N N . MET A 1 185 ? 0.123 3.103 0.946 1.00 96.50 185 MET A N 1
ATOM 1428 C CA . MET A 1 185 ? -0.738 2.509 -0.081 1.00 96.50 185 MET A CA 1
ATOM 1429 C C . MET A 1 185 ? -0.738 0.979 -0.003 1.00 96.50 185 MET A C 1
ATOM 1431 O O . MET A 1 185 ? -1.799 0.354 -0.011 1.00 96.50 185 MET A O 1
ATOM 1435 N N . THR A 1 186 ? 0.437 0.364 0.140 1.00 96.31 186 THR A N 1
ATOM 1436 C CA . THR A 1 186 ? 0.547 -1.096 0.134 1.00 96.31 186 THR A CA 1
ATOM 1437 C C . THR A 1 186 ? 0.125 -1.742 1.443 1.00 96.31 186 THR A C 1
ATOM 1439 O O . THR A 1 186 ? -0.440 -2.833 1.397 1.00 96.31 186 THR A O 1
ATOM 1442 N N . ILE A 1 187 ? 0.277 -1.074 2.591 1.00 97.12 187 ILE A N 1
ATOM 1443 C CA . ILE A 1 187 ? -0.320 -1.531 3.856 1.00 97.12 187 ILE A CA 1
ATOM 1444 C C . ILE A 1 187 ? -1.844 -1.639 3.712 1.00 97.12 187 ILE A C 1
ATOM 1446 O O . ILE A 1 187 ? -2.407 -2.707 3.967 1.00 97.12 187 ILE A O 1
ATOM 1450 N N . PHE A 1 188 ? -2.509 -0.569 3.263 1.00 97.56 188 PHE A N 1
ATOM 1451 C CA . PHE A 1 188 ? -3.967 -0.559 3.101 1.00 97.56 188 PHE A CA 1
ATOM 1452 C C . PHE A 1 188 ? -4.431 -1.563 2.042 1.00 97.56 188 PHE A C 1
ATOM 1454 O O . PHE A 1 188 ? -5.376 -2.314 2.283 1.00 97.56 188 PHE A O 1
ATOM 1461 N N . ALA A 1 189 ? -3.726 -1.652 0.911 1.00 97.00 189 ALA A N 1
ATOM 1462 C CA . ALA A 1 189 ? -4.025 -2.630 -0.130 1.00 97.00 189 ALA A CA 1
ATOM 1463 C C . ALA A 1 189 ? -3.907 -4.077 0.381 1.00 97.00 189 ALA A C 1
ATOM 1465 O O . ALA A 1 189 ? -4.784 -4.897 0.121 1.00 97.00 189 ALA A O 1
ATOM 1466 N N . CYS A 1 190 ? -2.860 -4.406 1.146 1.00 96.81 190 CYS A N 1
ATOM 1467 C CA . CYS A 1 190 ? -2.692 -5.741 1.724 1.00 96.81 190 CYS A CA 1
ATOM 1468 C C . CYS A 1 190 ? -3.796 -6.092 2.732 1.00 96.81 190 CYS A C 1
ATOM 1470 O O . CYS A 1 190 ? -4.213 -7.250 2.787 1.00 96.81 190 CYS A O 1
ATOM 1472 N N . LEU A 1 191 ? -4.279 -5.121 3.513 1.00 97.06 191 LEU A N 1
ATOM 1473 C CA . LEU A 1 191 ? -5.413 -5.322 4.420 1.00 97.06 191 LEU A CA 1
ATOM 1474 C C . LEU A 1 191 ? -6.722 -5.532 3.649 1.00 97.06 191 LEU A C 1
AT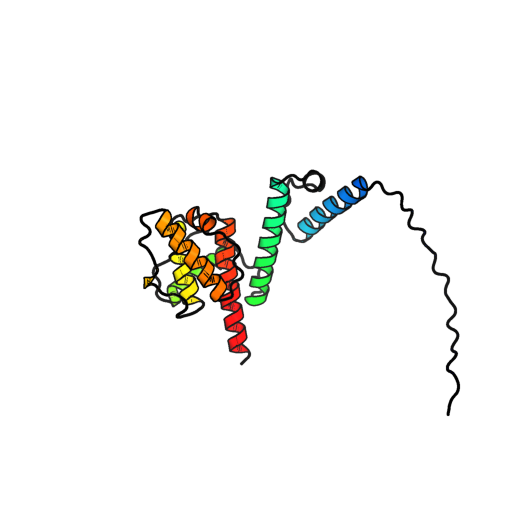OM 1476 O O . LEU A 1 191 ? -7.489 -6.427 4.000 1.00 97.06 191 LEU A O 1
ATOM 1480 N N . MET A 1 192 ? -6.938 -4.782 2.566 1.00 96.50 192 MET A N 1
ATOM 1481 C CA . MET A 1 192 ? -8.090 -4.956 1.676 1.00 96.50 192 MET A CA 1
ATOM 1482 C C . MET A 1 192 ? -8.103 -6.337 1.023 1.00 96.50 192 MET A C 1
ATOM 1484 O O . MET A 1 192 ? -9.124 -7.019 1.054 1.00 96.50 192 MET A O 1
ATOM 1488 N N . ILE A 1 193 ? -6.958 -6.782 0.494 1.00 95.62 193 ILE A N 1
ATOM 1489 C CA . ILE A 1 193 ? -6.794 -8.140 -0.042 1.00 95.62 193 ILE A CA 1
ATOM 1490 C C . ILE A 1 193 ? -7.210 -9.164 1.015 1.00 95.62 193 ILE A C 1
ATOM 1492 O O . ILE A 1 193 ? -8.009 -10.049 0.719 1.00 95.62 193 ILE A O 1
ATOM 1496 N N . LYS A 1 194 ? -6.738 -9.014 2.260 1.00 95.44 194 LYS A N 1
ATOM 1497 C CA . LYS A 1 194 ? -7.051 -9.975 3.319 1.00 95.44 194 LYS A CA 1
ATOM 1498 C C . LYS A 1 194 ? -8.535 -9.987 3.707 1.00 95.44 194 LYS A C 1
ATOM 1500 O O . LYS A 1 194 ? -9.078 -11.065 3.959 1.00 95.44 194 LYS A O 1
ATOM 1505 N N . ASP A 1 195 ? -9.196 -8.830 3.747 1.00 95.06 195 ASP A N 1
ATOM 1506 C CA . ASP A 1 195 ? -10.646 -8.730 3.989 1.00 95.06 195 ASP A CA 1
ATOM 1507 C C . ASP A 1 195 ? -11.440 -9.441 2.884 1.00 95.06 195 ASP A C 1
ATOM 1509 O O . ASP A 1 195 ? -12.335 -10.236 3.173 1.00 95.06 195 ASP A O 1
ATOM 1513 N N . LEU A 1 196 ? -11.075 -9.217 1.617 1.00 93.75 196 LEU A N 1
ATOM 1514 C CA . LEU A 1 196 ? -11.735 -9.843 0.469 1.00 93.75 196 LEU A CA 1
ATOM 1515 C C . LEU A 1 196 ? -11.509 -11.361 0.419 1.00 93.75 196 LEU A C 1
ATOM 1517 O O . LEU A 1 196 ? -12.472 -12.103 0.230 1.00 93.75 196 LEU A O 1
ATOM 1521 N N . GLU A 1 197 ? -10.279 -11.831 0.652 1.00 93.12 197 GLU A N 1
ATOM 1522 C CA . GLU A 1 197 ? -9.965 -13.265 0.769 1.00 93.12 197 GLU A CA 1
ATOM 1523 C C . GLU A 1 197 ? -10.831 -13.927 1.854 1.00 93.12 197 GLU A C 1
ATOM 1525 O O . GLU A 1 197 ? -11.466 -14.953 1.619 1.00 93.12 197 GLU A O 1
ATOM 1530 N N . THR A 1 198 ? -10.938 -13.290 3.024 1.00 90.88 198 THR A N 1
ATOM 1531 C CA . THR A 1 198 ? -11.731 -13.807 4.151 1.00 90.88 198 THR A CA 1
ATOM 1532 C C . THR A 1 198 ? -13.225 -13.886 3.808 1.00 90.88 198 THR A C 1
ATOM 1534 O O . THR A 1 198 ? -13.899 -14.850 4.173 1.00 90.88 198 THR A O 1
ATOM 1537 N N . LYS A 1 199 ? -13.758 -12.910 3.061 1.00 87.88 199 LYS A N 1
ATOM 1538 C CA . LYS A 1 199 ? -15.152 -12.927 2.586 1.00 87.88 199 LYS A CA 1
ATOM 1539 C C . LYS A 1 199 ? -15.407 -14.029 1.553 1.00 87.88 199 LYS A C 1
ATOM 1541 O O . LYS A 1 199 ? -16.495 -14.603 1.548 1.00 87.88 199 LYS A O 1
ATOM 1546 N N . GLN A 1 200 ? -14.439 -14.344 0.691 1.00 84.75 200 GLN A N 1
ATOM 1547 C CA . GLN A 1 200 ? -14.563 -15.450 -0.267 1.00 84.75 200 GLN A CA 1
ATOM 1548 C C . GLN A 1 200 ? -14.549 -16.815 0.434 1.00 84.75 200 GLN A C 1
ATOM 1550 O O . GLN A 1 200 ? -15.386 -17.663 0.130 1.00 84.75 200 GLN A O 1
ATOM 1555 N N . GLU A 1 201 ? -13.672 -17.002 1.423 1.00 83.88 201 GLU A N 1
ATOM 1556 C CA . GLU A 1 201 ? -13.609 -18.229 2.231 1.00 83.88 201 GLU A CA 1
ATOM 1557 C C . GLU A 1 201 ? -14.924 -18.517 2.976 1.00 83.88 201 GLU A C 1
ATOM 1559 O O . GLU A 1 201 ? -15.297 -19.676 3.147 1.00 83.88 201 GLU A O 1
ATOM 1564 N N . GLN A 1 202 ? -15.640 -17.474 3.409 1.00 77.12 202 GLN A N 1
ATOM 1565 C CA . GLN A 1 202 ? -16.932 -17.609 4.090 1.00 77.12 202 GLN A CA 1
ATOM 1566 C C . GLN A 1 202 ? -18.086 -17.946 3.139 1.00 77.12 202 GLN A C 1
ATOM 1568 O O . GLN A 1 202 ? -19.006 -18.640 3.548 1.00 77.12 202 GLN A O 1
ATOM 1573 N N . LYS A 1 203 ? -18.045 -17.483 1.882 1.00 69.19 203 LYS A N 1
ATOM 1574 C CA . LYS A 1 203 ? -19.072 -17.788 0.865 1.00 69.19 203 LYS A CA 1
ATOM 1575 C C . LYS A 1 203 ? -18.929 -19.182 0.250 1.00 69.19 203 LYS A C 1
ATOM 1577 O O . LYS A 1 203 ? -19.875 -19.675 -0.352 1.00 69.19 203 LYS A O 1
ATOM 1582 N N . GLY A 1 204 ? -17.740 -19.779 0.340 1.00 60.22 204 GLY A N 1
ATOM 1583 C CA . GLY A 1 204 ? -17.458 -21.130 -0.153 1.00 60.22 204 GLY A CA 1
ATOM 1584 C C . GLY A 1 204 ? -17.754 -22.254 0.847 1.00 60.22 204 GLY A C 1
ATOM 1585 O O . GLY A 1 204 ? -17.503 -23.412 0.517 1.00 60.22 204 GLY A O 1
ATOM 1586 N N . LYS A 1 205 ? -18.233 -21.928 2.053 1.00 46.44 205 LYS A N 1
ATOM 1587 C CA . LYS A 1 205 ? -18.699 -22.875 3.077 1.00 46.44 205 LYS A CA 1
ATOM 1588 C C . LYS A 1 205 ? -20.217 -22.855 3.154 1.00 46.44 205 LYS A C 1
ATOM 1590 O O . LYS A 1 205 ? -20.774 -23.939 3.422 1.00 46.44 205 LYS A O 1
#

Solvent-accessible surface area (backbone atoms only — not comparable to full-atom values): 11946 Å² total; per-residue (Å²): 138,88,84,81,92,80,83,84,76,79,82,76,82,72,78,77,77,77,77,76,90,79,69,59,67,67,62,53,50,45,51,52,30,39,49,52,48,52,53,39,50,75,70,68,46,92,55,84,93,57,51,21,65,45,55,72,73,60,37,61,70,57,46,52,51,51,53,50,51,52,52,49,53,52,53,36,53,51,42,26,68,67,66,74,48,99,54,83,62,48,75,66,54,53,44,51,50,52,37,51,49,23,50,76,63,74,43,92,52,73,67,91,52,52,66,40,69,79,48,21,42,24,56,51,58,41,54,43,44,28,59,64,38,75,83,69,65,67,71,89,77,60,54,73,59,89,42,72,68,29,10,38,50,31,20,47,49,35,53,53,49,37,43,74,72,66,22,83,68,82,71,54,35,63,43,40,48,71,35,36,39,75,49,43,48,48,47,54,48,31,48,50,47,44,42,47,54,54,54,51,60,61,74,76,107

Nearest PDB structures (foldseek):
  1pxy-assembly2_B  TM=9.416E-01  e=4.785E-11  Arabidopsis thaliana
  1pxy-assembly1_A  TM=9.470E-01  e=9.389E-11  Arabidopsis thaliana
  3byh-assembly1_B-1  TM=8.445E-01  e=3.584E-11  Homo sapiens
  1rt8-assembly1_A  TM=9.024E-01  e=2.732E-09  Schizosaccharomyces pombe
  6vec-assembly1_a  TM=6.797E-01  e=8.947E-11  Homo sapiens

Mean predicted aligned error: 9.01 Å

pLDDT: mean 86.64, std 18.03, range [27.28, 97.81]

Secondary structure (DSSP, 8-state):
------------------------HHHHHHHHHHHHHHHHHHTT---TT--HHHHHTT-HHHHHHHHHHHHHHHHHHHHHHHH--SS---HHHHHHHHHHHHHHTT-----S-TT-GGGGGSHHHHHHHHHHSTT---GGGPPPTTSHHHHHHHHHHHHHHHHHTT------HHHHHTT-HHHHHHHHHHHHHHHHHHHHHHHT-

Foldseek 3Di:
DDDDDDDDDDDDDDPPPPPPPPDDVLNVQLVVLQVLLVVCVVLVFPLVPQHSVCVSVCVVVSVVSSVLSVVVSVLQVLLCVLVVDPDGDDLVNLQVVLQVLLVVVVHPDHDPALQDQVQLQVVSLQSLLCSLPPPLDDPVQQDDSPDNVSSLSSLVVSQVSCVVLVFPQPDHSVCRNNSVSSNSSSSSSSSSSSSSVVVVVVVVD

Sequence (205 aa):
MPKHCETRRSMSSGTKQSISKNTNPVVEIVKNCNYCVELGSQLKLTLVGIHGQDIMDGNESNILSLVWQLMRAYTLSILSKLSHEDRQITDADIINWANAKLKECEKNSSLTSFEDKTLSDGQAIINLIDCVKVGSINYDLLQNTNTVEARLSNARYAISMARKAGAKVYALPEDIVDVKPKMMMTIFACLMIKDLETKQEQKGK